Protein AF-A0A519ZNZ1-F1 (afdb_monomer_lite)

Structure (mmCIF, N/CA/C/O backbone):
data_AF-A0A519ZNZ1-F1
#
_entry.id   AF-A0A519ZNZ1-F1
#
loop_
_atom_site.group_PDB
_atom_site.id
_atom_site.type_symbol
_atom_site.label_atom_id
_atom_site.label_alt_id
_atom_site.label_comp_id
_atom_site.label_asym_id
_atom_site.label_entity_id
_atom_site.label_seq_id
_atom_site.pdbx_PDB_ins_code
_atom_site.Cartn_x
_atom_site.Cartn_y
_atom_site.Cartn_z
_atom_site.occupancy
_atom_site.B_iso_or_equiv
_atom_site.auth_seq_id
_atom_site.auth_comp_id
_atom_site.auth_asym_id
_atom_site.auth_atom_id
_atom_site.pdbx_PDB_model_num
ATOM 1 N N . MET A 1 1 ? 15.923 -1.201 62.159 1.00 29.70 1 MET A N 1
ATOM 2 C CA . MET A 1 1 ? 16.086 -2.664 61.992 1.00 29.70 1 MET A CA 1
ATOM 3 C C . MET A 1 1 ? 15.427 -3.070 60.673 1.00 29.70 1 MET A C 1
ATOM 5 O O . MET A 1 1 ? 14.532 -2.352 60.251 1.00 29.70 1 MET A O 1
ATOM 9 N N . PRO A 1 2 ? 15.992 -4.069 59.979 1.00 45.09 2 PRO A N 1
ATOM 10 C CA . PRO A 1 2 ? 16.463 -4.063 58.579 1.00 45.09 2 PRO A CA 1
ATOM 11 C C . PRO A 1 2 ? 15.330 -4.354 57.568 1.00 45.09 2 PRO A C 1
ATOM 13 O O . PRO A 1 2 ? 14.246 -4.727 57.983 1.00 45.09 2 PRO A O 1
ATOM 16 N N . GLY A 1 3 ? 15.458 -4.233 56.245 1.00 31.61 3 GLY A N 1
ATOM 17 C CA . GLY A 1 3 ? 16.601 -4.048 55.351 1.00 31.61 3 GLY A CA 1
ATOM 18 C C . GLY A 1 3 ? 16.365 -4.842 54.051 1.00 31.61 3 GLY A C 1
ATOM 19 O O . GLY A 1 3 ? 15.682 -5.856 54.091 1.00 31.61 3 GLY A O 1
ATOM 20 N N . PHE A 1 4 ? 16.993 -4.385 52.958 1.00 38.22 4 PHE A N 1
ATOM 21 C CA . PHE A 1 4 ? 17.236 -5.081 51.676 1.00 38.22 4 PHE A CA 1
ATOM 22 C C . PHE A 1 4 ? 16.007 -5.476 50.824 1.00 38.22 4 PHE A C 1
ATOM 24 O O . PHE A 1 4 ? 15.018 -5.973 51.322 1.00 38.22 4 PHE A O 1
ATOM 31 N N . ALA A 1 5 ? 15.996 -5.391 49.496 1.00 36.69 5 ALA A N 1
ATOM 32 C CA . ALA A 1 5 ? 16.861 -4.793 48.490 1.00 36.69 5 ALA A CA 1
ATOM 33 C C . ALA A 1 5 ? 16.166 -4.986 47.124 1.00 36.69 5 ALA A C 1
ATOM 35 O O . ALA A 1 5 ? 15.273 -5.813 46.982 1.00 36.69 5 ALA A O 1
ATOM 36 N N . LEU A 1 6 ? 16.744 -4.336 46.112 1.00 30.25 6 LEU A N 1
ATOM 37 C CA . LEU A 1 6 ? 16.930 -4.880 44.761 1.00 30.25 6 LEU A CA 1
ATOM 38 C C . LEU A 1 6 ? 15.989 -4.401 43.632 1.00 30.25 6 LEU A C 1
ATOM 40 O O . LEU A 1 6 ? 15.115 -5.105 43.157 1.00 30.25 6 LEU A O 1
ATOM 44 N N . LYS A 1 7 ? 16.356 -3.210 43.136 1.00 29.34 7 LYS A N 1
ATOM 45 C CA . LYS A 1 7 ? 16.901 -2.958 41.783 1.00 29.34 7 LYS A CA 1
ATOM 46 C C . LYS A 1 7 ? 15.973 -3.027 40.550 1.00 29.34 7 LYS A C 1
ATOM 48 O O . LYS A 1 7 ? 15.398 -4.046 40.206 1.00 29.34 7 LYS A O 1
ATOM 53 N N . THR A 1 8 ? 16.114 -1.932 39.787 1.00 32.59 8 THR A N 1
ATOM 54 C CA . THR A 1 8 ? 16.230 -1.834 38.315 1.00 32.59 8 THR A CA 1
ATOM 55 C C . THR A 1 8 ? 14.977 -2.068 37.472 1.00 32.59 8 THR A C 1
ATOM 57 O O . THR A 1 8 ? 14.626 -3.199 37.185 1.00 32.59 8 THR A O 1
ATOM 60 N N . PHE A 1 9 ? 14.373 -0.988 36.966 1.00 29.69 9 PHE A N 1
ATOM 61 C CA . PHE A 1 9 ? 14.614 -0.468 35.606 1.00 29.69 9 PHE A CA 1
ATOM 62 C C . PHE A 1 9 ? 13.705 0.751 35.385 1.00 29.69 9 PHE A C 1
ATOM 64 O O . PHE A 1 9 ? 12.545 0.638 35.003 1.00 29.69 9 PHE A O 1
ATOM 71 N N . LEU A 1 10 ? 14.239 1.937 35.666 1.00 30.88 10 LEU A N 1
ATOM 72 C CA . LEU A 1 10 ? 13.580 3.216 35.423 1.00 30.88 10 LEU A CA 1
ATOM 73 C C . LEU A 1 10 ? 14.574 4.086 34.651 1.00 30.88 10 LEU A C 1
ATOM 75 O O . LEU A 1 10 ? 15.289 4.888 35.237 1.00 30.88 10 LEU A O 1
ATOM 79 N N . ALA A 1 11 ? 14.714 3.821 33.352 1.00 27.27 11 ALA A N 1
ATOM 80 C CA . ALA A 1 11 ? 15.508 4.639 32.437 1.00 27.27 11 ALA A CA 1
ATOM 81 C C . ALA A 1 11 ? 15.199 4.258 30.982 1.00 27.27 11 ALA A C 1
ATOM 83 O O . ALA A 1 11 ? 15.675 3.230 30.514 1.00 27.27 11 ALA A O 1
ATOM 84 N N . ALA A 1 12 ? 14.389 5.075 30.300 1.00 30.69 12 ALA A N 1
ATOM 85 C CA . ALA A 1 12 ? 14.524 5.437 28.876 1.00 30.69 12 ALA A CA 1
ATOM 86 C C . ALA A 1 12 ? 13.296 6.250 28.411 1.00 30.69 12 ALA A C 1
ATOM 88 O O . ALA A 1 12 ? 12.587 5.884 27.478 1.00 30.69 12 ALA A O 1
ATOM 89 N N . LEU A 1 13 ? 13.033 7.367 29.086 1.00 32.66 13 LEU A N 1
ATOM 90 C CA . LEU A 1 13 ? 12.199 8.456 28.584 1.00 32.66 13 LEU A CA 1
ATOM 91 C C . LEU A 1 13 ? 13.004 9.740 28.819 1.00 32.66 13 LEU A C 1
ATOM 93 O O . LEU A 1 13 ? 13.416 9.970 29.952 1.00 32.66 13 LEU A O 1
ATOM 97 N N . LEU A 1 14 ? 13.180 10.541 27.759 1.00 31.27 14 LEU A N 1
ATOM 98 C CA . LEU A 1 14 ? 13.814 11.876 27.671 1.00 31.27 14 LEU A CA 1
ATOM 99 C C . LEU A 1 14 ? 15.241 11.945 27.088 1.00 31.27 14 LEU A C 1
ATOM 101 O O . LEU A 1 14 ? 16.075 11.065 27.261 1.00 31.27 14 LEU A O 1
ATOM 105 N N . GLY A 1 15 ? 15.470 13.050 26.373 1.00 26.33 15 GLY A N 1
ATOM 106 C CA . GLY A 1 15 ? 16.420 13.245 25.273 1.00 26.33 15 GLY A CA 1
ATOM 107 C C . GLY A 1 15 ? 15.590 13.199 23.988 1.00 26.33 15 GLY A C 1
ATOM 108 O O . GLY A 1 15 ? 14.882 12.226 23.775 1.00 26.33 15 GLY A O 1
ATOM 109 N N . TRP A 1 16 ? 15.530 14.186 23.104 1.00 31.73 16 TRP A N 1
ATOM 110 C CA . TRP A 1 16 ? 16.632 14.937 22.525 1.00 31.73 16 TRP A CA 1
ATOM 111 C C . TRP A 1 16 ? 16.173 16.369 22.213 1.00 31.73 16 TRP A C 1
ATOM 113 O O . TRP A 1 16 ? 15.101 16.580 21.644 1.00 31.73 16 TRP A O 1
ATOM 123 N N . SER A 1 17 ? 16.999 17.334 22.611 1.00 29.22 17 SER A N 1
ATOM 124 C CA . SER A 1 17 ? 16.833 18.768 22.371 1.00 29.22 17 SER A CA 1
ATOM 125 C C . SER A 1 17 ? 17.642 19.222 21.147 1.00 29.22 17 SER A C 1
ATOM 127 O O . SER A 1 17 ? 18.610 18.574 20.762 1.00 29.22 17 SER A O 1
ATOM 129 N N . LEU A 1 18 ? 17.207 20.354 20.587 1.00 35.09 18 LEU A N 1
ATOM 130 C CA . LEU A 1 18 ? 17.706 21.159 19.460 1.00 35.09 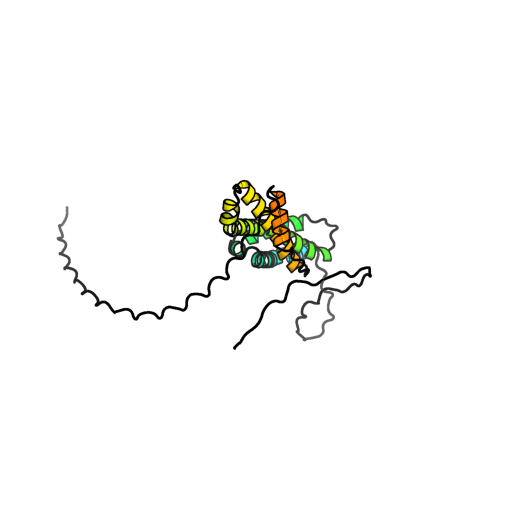18 LEU A CA 1
ATOM 131 C C . LEU A 1 18 ? 19.192 21.051 19.042 1.00 35.09 18 LEU A C 1
ATOM 133 O O . LEU A 1 18 ? 20.088 21.189 19.870 1.00 35.09 18 LEU A O 1
ATOM 137 N N . ALA A 1 19 ? 19.417 21.084 17.719 1.00 32.16 19 ALA A N 1
ATOM 138 C CA . ALA A 1 19 ? 20.533 21.799 17.085 1.00 32.16 19 ALA A CA 1
ATOM 139 C C . ALA A 1 19 ? 20.139 22.332 15.686 1.00 32.16 19 ALA A C 1
ATOM 141 O O . ALA A 1 19 ? 19.437 21.670 14.924 1.00 32.16 19 ALA A O 1
ATOM 142 N N . CYS A 1 20 ? 20.570 23.565 15.413 1.00 26.34 20 CYS A N 1
ATOM 143 C CA . CYS A 1 20 ? 20.289 24.413 14.253 1.00 26.34 20 CYS A CA 1
ATOM 144 C C . CYS A 1 20 ? 21.061 24.052 12.967 1.00 26.34 20 CYS A C 1
ATOM 146 O O . CYS A 1 20 ? 22.121 23.447 13.019 1.00 26.34 20 CYS A O 1
ATOM 148 N N . ALA A 1 21 ? 20.560 24.637 11.869 1.00 26.94 21 ALA A N 1
ATOM 149 C CA . ALA A 1 21 ? 21.281 25.236 10.736 1.00 26.94 21 ALA A CA 1
ATOM 150 C C . ALA A 1 21 ? 22.142 24.360 9.799 1.00 26.94 21 ALA A C 1
ATOM 152 O O . ALA A 1 21 ? 23.153 23.787 10.174 1.00 26.94 21 ALA A O 1
ATOM 153 N N . ALA A 1 22 ? 21.748 24.430 8.520 1.00 34.09 22 ALA A N 1
ATOM 154 C CA . ALA A 1 22 ? 22.574 24.563 7.319 1.00 34.09 22 ALA A CA 1
ATOM 155 C C . ALA A 1 22 ? 23.900 23.785 7.239 1.00 34.09 22 ALA A C 1
ATOM 157 O O . ALA A 1 22 ? 24.891 24.185 7.845 1.00 34.09 22 ALA A O 1
ATOM 158 N N . GLN A 1 23 ? 23.959 22.825 6.306 1.00 30.91 23 GLN A N 1
ATOM 159 C CA . GLN A 1 23 ? 25.021 22.781 5.292 1.00 30.91 23 GLN A CA 1
ATOM 160 C C . GLN A 1 23 ? 24.745 21.747 4.183 1.00 30.91 23 GLN A C 1
ATOM 162 O O . GLN A 1 23 ? 24.542 20.566 4.439 1.00 30.91 23 GLN A O 1
ATOM 167 N N . THR A 1 24 ? 24.695 22.275 2.955 1.00 30.67 24 THR A N 1
ATOM 168 C CA . THR A 1 24 ? 25.421 21.836 1.747 1.00 30.67 24 THR A CA 1
ATOM 169 C C . THR A 1 24 ? 25.483 20.347 1.385 1.00 30.67 24 THR A C 1
ATOM 171 O O . THR A 1 24 ? 26.130 19.546 2.047 1.00 30.67 24 THR A O 1
ATOM 174 N N . THR A 1 25 ? 24.895 20.051 0.220 1.00 42.19 25 THR A N 1
ATOM 175 C CA . THR A 1 25 ? 25.433 19.203 -0.863 1.00 42.19 25 THR A CA 1
ATOM 176 C C . THR A 1 25 ? 26.711 18.418 -0.563 1.00 42.19 25 THR A C 1
ATOM 178 O O . THR A 1 25 ? 27.791 19.002 -0.586 1.00 42.19 25 THR A O 1
ATOM 181 N N . THR A 1 26 ? 26.582 17.089 -0.509 1.00 31.67 26 THR A N 1
ATOM 182 C CA . THR A 1 26 ? 27.585 16.172 -1.068 1.00 31.67 26 THR A CA 1
ATOM 183 C C . THR A 1 26 ? 26.892 14.928 -1.620 1.00 31.67 26 THR A C 1
ATOM 185 O O . THR A 1 26 ? 26.211 14.197 -0.906 1.00 31.67 26 THR A O 1
ATOM 188 N N . THR A 1 27 ? 27.075 14.722 -2.918 1.00 43.09 27 THR A N 1
ATOM 189 C CA . THR A 1 27 ? 26.815 13.508 -3.691 1.00 43.09 27 THR A CA 1
ATOM 190 C C . THR A 1 27 ? 27.549 12.302 -3.098 1.00 43.09 27 THR A C 1
ATOM 192 O O . THR A 1 27 ? 28.756 12.380 -2.879 1.00 43.09 27 THR A O 1
ATOM 195 N N . SER A 1 28 ? 26.883 11.155 -2.943 1.00 33.44 28 SER A N 1
ATOM 196 C CA . SER A 1 28 ? 27.551 9.853 -3.073 1.00 33.44 28 SER A CA 1
ATOM 197 C C . SER A 1 28 ? 26.567 8.759 -3.503 1.00 33.44 28 SER A C 1
ATOM 199 O O . SER A 1 28 ? 25.417 8.706 -3.076 1.00 33.44 28 SER A O 1
ATOM 201 N N . MET A 1 29 ? 27.046 7.960 -4.455 1.00 36.62 29 MET A N 1
ATOM 202 C CA . MET A 1 29 ? 26.359 6.937 -5.245 1.00 36.62 29 MET A CA 1
ATOM 203 C C . MET A 1 29 ? 25.810 5.758 -4.417 1.00 36.62 29 MET A C 1
ATOM 205 O O . MET A 1 29 ? 26.356 5.450 -3.356 1.00 36.62 29 MET A O 1
ATOM 209 N N . PRO A 1 30 ? 24.804 5.023 -4.934 1.00 44.75 30 PRO A N 1
ATOM 210 C CA . PRO A 1 30 ? 24.442 3.697 -4.430 1.00 44.75 30 PRO A CA 1
ATOM 211 C C . PRO A 1 30 ? 25.524 2.631 -4.747 1.00 44.75 30 PRO A C 1
ATOM 213 O O . PRO A 1 30 ? 26.336 2.825 -5.654 1.00 44.75 30 PRO A O 1
ATOM 216 N N . PRO A 1 31 ? 25.565 1.510 -3.996 1.00 43.25 31 PRO A N 1
ATOM 217 C CA . PRO A 1 31 ? 26.659 0.531 -4.033 1.00 43.25 31 PRO A CA 1
ATOM 218 C C . PRO A 1 31 ? 26.707 -0.301 -5.332 1.00 43.25 31 PRO A C 1
ATOM 220 O O . PRO A 1 31 ? 25.664 -0.539 -5.944 1.00 43.25 31 PRO A O 1
ATOM 223 N N . PRO A 1 32 ? 27.896 -0.799 -5.737 1.00 43.00 32 PRO A N 1
ATOM 224 C CA . PRO A 1 32 ? 28.051 -1.603 -6.945 1.00 43.00 32 PRO A CA 1
ATOM 225 C C . PRO A 1 32 ? 27.489 -3.021 -6.758 1.00 43.00 32 PRO A C 1
ATOM 227 O O . PRO A 1 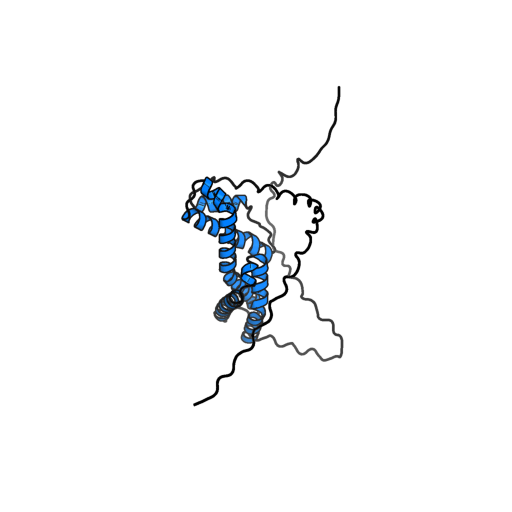32 ? 27.645 -3.644 -5.707 1.00 43.00 32 PRO A O 1
ATOM 230 N N . MET A 1 33 ? 26.850 -3.539 -7.810 1.00 42.84 33 MET A N 1
ATOM 231 C CA . MET A 1 33 ? 26.441 -4.942 -7.927 1.00 42.84 33 MET A CA 1
ATOM 232 C C . MET A 1 33 ? 27.663 -5.883 -7.952 1.00 42.84 33 MET A C 1
ATOM 234 O O . MET A 1 33 ? 28.735 -5.474 -8.404 1.00 42.84 33 MET A O 1
ATOM 238 N N . PRO A 1 34 ? 27.532 -7.147 -7.500 1.00 41.66 34 PRO A N 1
ATOM 239 C CA . PRO A 1 34 ? 28.652 -8.080 -7.468 1.00 41.66 34 PRO A CA 1
ATOM 240 C C . PRO A 1 34 ? 29.085 -8.491 -8.881 1.00 41.66 34 PRO A C 1
ATOM 242 O O . PRO A 1 34 ? 28.289 -8.983 -9.681 1.00 41.66 34 PRO A O 1
ATOM 245 N N . ALA A 1 35 ? 30.377 -8.314 -9.155 1.00 36.78 35 ALA A N 1
ATOM 246 C CA . ALA A 1 35 ? 31.051 -8.802 -10.346 1.00 36.78 35 ALA A CA 1
ATOM 247 C C . ALA A 1 35 ? 31.109 -10.339 -10.339 1.00 36.78 35 ALA A C 1
ATOM 249 O O . ALA A 1 35 ? 31.642 -10.955 -9.412 1.00 36.78 35 ALA A O 1
ATOM 250 N N . ALA A 1 36 ? 30.581 -10.959 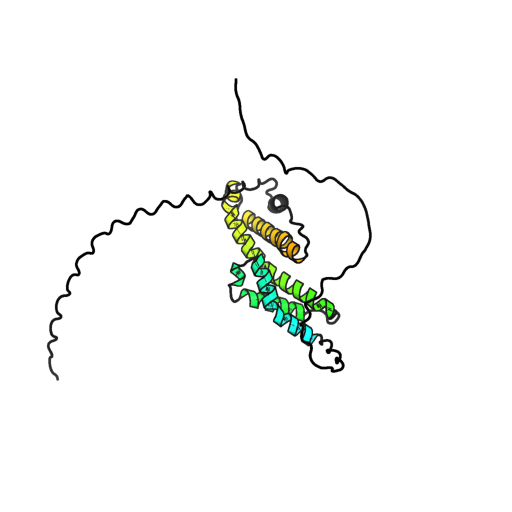-11.393 1.00 40.03 36 ALA A N 1
ATOM 251 C CA . ALA A 1 36 ? 30.796 -12.369 -11.675 1.00 40.03 36 ALA A CA 1
ATOM 252 C C . ALA A 1 36 ? 32.290 -12.599 -11.957 1.00 40.03 36 ALA A C 1
ATOM 254 O O . ALA A 1 36 ? 32.858 -12.026 -12.885 1.00 40.03 36 ALA A O 1
ATOM 255 N N . SER A 1 37 ? 32.933 -13.421 -11.130 1.00 43.44 37 SER A N 1
ATOM 256 C CA . SER A 1 37 ? 34.311 -13.860 -11.345 1.00 43.44 37 SER A CA 1
ATOM 257 C C . SER A 1 37 ? 34.330 -15.024 -12.330 1.00 43.44 37 SER A C 1
ATOM 259 O O . SER A 1 37 ? 33.801 -16.094 -12.042 1.00 43.44 37 SER A O 1
ATOM 261 N N . GLY A 1 38 ? 34.969 -14.811 -13.477 1.00 34.53 38 GLY A N 1
ATOM 262 C CA . GLY A 1 38 ? 35.270 -15.835 -14.470 1.00 34.53 38 GLY A CA 1
ATOM 263 C C . GLY A 1 38 ? 36.371 -15.329 -15.391 1.00 34.53 38 GLY A C 1
ATOM 264 O O . GLY A 1 38 ? 36.094 -14.678 -16.391 1.00 34.53 38 GLY A O 1
ATOM 265 N N . ALA A 1 39 ? 37.626 -15.574 -15.018 1.00 42.53 39 ALA A N 1
ATOM 266 C CA . ALA A 1 39 ? 38.779 -15.288 -15.858 1.00 42.53 39 ALA A CA 1
ATOM 267 C C . ALA A 1 39 ? 39.001 -16.451 -16.834 1.00 42.53 39 ALA A C 1
ATOM 269 O O . ALA A 1 39 ? 39.382 -17.541 -16.410 1.00 42.53 39 ALA A O 1
ATOM 270 N N . ALA A 1 40 ? 38.806 -16.206 -18.128 1.00 41.66 40 ALA A N 1
ATOM 271 C CA . ALA A 1 40 ? 39.440 -16.969 -19.198 1.00 41.66 40 ALA A CA 1
ATOM 272 C C . ALA A 1 40 ? 39.450 -16.146 -20.493 1.00 41.66 40 ALA A C 1
ATOM 274 O O . ALA A 1 40 ? 38.391 -15.790 -20.991 1.00 41.66 40 ALA A O 1
ATOM 275 N N . GLY A 1 41 ? 40.649 -15.920 -21.039 1.00 37.50 41 GLY A N 1
ATOM 276 C CA . GLY A 1 41 ? 40.873 -15.671 -22.467 1.00 37.50 41 GLY A CA 1
ATOM 277 C C . GLY A 1 41 ? 40.567 -14.257 -22.957 1.00 37.50 41 GLY A C 1
ATOM 278 O O . GLY A 1 41 ? 39.445 -13.784 -22.870 1.00 37.50 41 GLY A O 1
ATOM 279 N N . GLY A 1 42 ? 41.585 -13.582 -23.488 1.00 49.50 42 GLY A N 1
ATOM 280 C CA . GLY A 1 42 ? 41.442 -12.260 -24.080 1.00 49.50 42 GLY A CA 1
ATOM 281 C C . GLY A 1 42 ? 40.595 -12.276 -25.349 1.00 49.50 42 GLY A C 1
ATOM 282 O O . GLY A 1 42 ? 40.959 -12.927 -26.320 1.00 49.50 42 GLY A O 1
ATOM 283 N N . ASP A 1 43 ? 39.545 -11.467 -25.332 1.00 42.00 43 ASP A N 1
ATOM 284 C CA . ASP A 1 43 ? 38.979 -10.795 -26.495 1.00 42.00 43 ASP A CA 1
ATOM 285 C C . ASP A 1 43 ? 38.886 -9.302 -26.134 1.00 42.00 43 ASP A C 1
ATOM 287 O O . ASP A 1 43 ? 38.645 -8.976 -24.963 1.00 42.00 43 ASP A O 1
ATOM 291 N N . PRO A 1 44 ? 39.100 -8.360 -27.073 1.00 51.12 44 PRO A N 1
ATOM 292 C CA . PRO A 1 44 ? 38.760 -6.967 -26.820 1.00 51.12 44 PRO A CA 1
ATOM 293 C C . PRO A 1 44 ? 37.274 -6.932 -26.470 1.00 51.12 44 PRO A C 1
ATOM 295 O O . PRO A 1 44 ? 36.447 -7.329 -27.287 1.00 51.12 44 PRO A O 1
ATOM 298 N N . ALA A 1 45 ? 36.944 -6.521 -25.243 1.00 49.03 45 ALA A N 1
ATOM 299 C CA . ALA A 1 45 ? 35.567 -6.418 -24.787 1.00 49.03 45 ALA A CA 1
ATOM 300 C C . ALA A 1 45 ? 34.789 -5.565 -25.795 1.00 49.03 45 ALA A C 1
ATOM 302 O O . ALA A 1 45 ? 34.947 -4.343 -25.835 1.00 49.03 45 ALA A O 1
ATOM 303 N N . LEU A 1 46 ? 33.991 -6.219 -26.650 1.00 50.75 46 LEU A N 1
ATOM 304 C CA . LEU A 1 46 ? 33.012 -5.522 -27.465 1.00 50.75 46 LEU A CA 1
ATOM 305 C C . LEU A 1 46 ? 32.169 -4.690 -26.494 1.00 50.75 46 LEU A C 1
ATOM 307 O O . LEU A 1 46 ? 31.783 -5.219 -25.445 1.00 50.75 46 LEU A O 1
ATOM 311 N N . PRO A 1 47 ? 31.886 -3.411 -26.796 1.00 51.44 47 PRO A N 1
ATOM 312 C CA . PRO A 1 47 ? 30.961 -2.646 -25.984 1.00 51.44 47 PRO A CA 1
ATOM 313 C C . PRO A 1 47 ? 29.655 -3.435 -25.940 1.00 51.44 47 PRO A C 1
ATOM 315 O O . PRO A 1 47 ? 29.022 -3.657 -26.973 1.00 51.44 47 PRO A O 1
ATOM 318 N N . THR A 1 48 ? 29.285 -3.916 -24.754 1.00 56.38 48 THR A N 1
ATOM 319 C CA . THR A 1 48 ? 27.965 -4.503 -24.525 1.00 56.38 48 THR A CA 1
ATOM 320 C C . THR A 1 48 ? 26.938 -3.502 -25.048 1.00 56.38 48 THR A C 1
ATOM 322 O O . THR A 1 48 ? 26.989 -2.341 -24.622 1.00 56.38 48 THR A O 1
ATOM 325 N N . PRO A 1 49 ? 26.068 -3.887 -25.998 1.00 67.75 49 PRO A N 1
ATOM 326 C CA . PRO A 1 49 ? 25.133 -2.950 -26.594 1.00 67.75 49 PRO A CA 1
ATOM 327 C C . PRO A 1 49 ? 24.246 -2.368 -25.493 1.00 67.75 49 PRO A C 1
ATOM 329 O O . PRO A 1 49 ? 23.707 -3.102 -24.663 1.00 67.75 49 PRO A O 1
ATOM 332 N N . VAL A 1 50 ? 24.135 -1.039 -25.464 1.00 73.00 50 VAL A N 1
ATOM 333 C CA . VAL A 1 50 ? 23.172 -0.352 -24.600 1.00 73.00 50 VAL A CA 1
ATOM 334 C C . VAL A 1 50 ? 21.783 -0.833 -25.027 1.00 73.00 50 VAL A C 1
ATOM 336 O O . VAL A 1 50 ? 21.460 -0.694 -26.211 1.00 73.00 50 VAL A O 1
ATOM 339 N N . PRO A 1 51 ? 20.985 -1.425 -24.120 1.00 80.00 51 PRO A N 1
ATOM 340 C CA . PRO A 1 51 ? 19.685 -1.964 -24.481 1.00 80.00 51 PRO A CA 1
ATOM 341 C C . PRO A 1 51 ? 18.791 -0.851 -25.020 1.00 80.00 51 PRO A C 1
ATOM 343 O O . PRO A 1 51 ? 18.786 0.279 -24.519 1.00 80.00 51 PRO A O 1
ATOM 346 N N . THR A 1 52 ? 18.010 -1.176 -26.041 1.00 89.12 52 THR A N 1
ATOM 347 C CA . THR A 1 52 ? 16.948 -0.297 -26.524 1.00 89.12 52 THR A CA 1
ATOM 348 C C . THR A 1 52 ? 15.895 -0.092 -25.431 1.00 89.12 52 THR A C 1
ATOM 350 O O . THR A 1 52 ? 15.754 -0.893 -24.506 1.00 89.12 52 THR A O 1
ATOM 353 N N . ARG A 1 53 ? 15.088 0.969 -25.548 1.00 87.19 53 ARG A N 1
ATOM 354 C CA . ARG A 1 53 ? 13.977 1.221 -24.612 1.00 87.19 53 ARG A CA 1
ATOM 355 C C . ARG A 1 53 ? 13.016 0.038 -24.508 1.00 87.19 53 ARG A C 1
ATOM 357 O O . ARG A 1 53 ? 12.560 -0.269 -23.414 1.00 87.19 53 ARG A O 1
ATOM 364 N N . ALA A 1 54 ? 12.717 -0.613 -25.631 1.00 89.25 54 ALA A N 1
ATOM 365 C CA . ALA A 1 54 ? 11.838 -1.777 -25.657 1.00 89.25 54 ALA A CA 1
ATOM 366 C C . ALA A 1 54 ? 12.444 -2.948 -24.868 1.00 89.25 54 ALA A C 1
ATOM 368 O O . ALA A 1 54 ? 11.790 -3.484 -23.980 1.00 89.25 54 ALA A O 1
ATOM 369 N N . GLU A 1 55 ? 13.721 -3.260 -25.105 1.00 91.00 55 GLU A N 1
ATOM 370 C CA . GLU A 1 55 ? 14.438 -4.312 -24.370 1.00 91.00 55 GLU A CA 1
ATOM 371 C C . GLU A 1 55 ? 14.533 -3.999 -22.870 1.00 91.00 55 GLU A C 1
ATOM 373 O O . GLU A 1 55 ? 14.332 -4.882 -22.036 1.00 91.00 55 GLU A O 1
ATOM 378 N N . ALA A 1 56 ? 14.782 -2.737 -22.505 1.00 89.38 56 ALA A N 1
ATOM 379 C CA . ALA A 1 56 ? 14.806 -2.305 -21.111 1.00 89.38 56 ALA A CA 1
ATOM 380 C C . ALA A 1 56 ? 13.436 -2.482 -20.433 1.00 89.38 56 ALA A C 1
ATOM 382 O O . ALA A 1 56 ? 13.363 -3.000 -19.317 1.00 89.38 56 ALA A O 1
ATOM 383 N N . ILE A 1 57 ? 12.347 -2.101 -21.108 1.00 90.38 57 ILE A N 1
ATOM 384 C CA . ILE A 1 57 ? 10.981 -2.295 -20.606 1.00 90.38 57 ILE A CA 1
ATOM 385 C C . ILE A 1 57 ? 10.683 -3.786 -20.426 1.00 90.38 57 ILE A C 1
ATOM 387 O O . ILE A 1 57 ? 10.194 -4.176 -19.367 1.00 90.38 57 ILE A O 1
ATOM 391 N N . ASP A 1 58 ? 11.017 -4.632 -21.399 1.00 92.44 58 ASP A N 1
ATOM 392 C CA . ASP A 1 58 ? 10.750 -6.070 -21.311 1.00 92.44 58 ASP A CA 1
ATOM 393 C C . ASP A 1 58 ? 11.515 -6.736 -20.157 1.00 92.44 58 ASP A C 1
ATOM 395 O O . ASP A 1 58 ? 10.940 -7.534 -19.409 1.00 92.44 58 ASP A O 1
ATOM 399 N N . LEU A 1 59 ? 12.776 -6.351 -19.931 1.00 90.94 59 LEU A N 1
ATOM 400 C CA . LEU A 1 59 ? 13.546 -6.795 -18.763 1.00 90.94 59 LEU A CA 1
ATOM 401 C C . LEU A 1 59 ? 12.892 -6.353 -17.446 1.00 90.94 59 LEU A C 1
ATOM 403 O O . LEU A 1 59 ? 12.823 -7.123 -16.480 1.00 90.94 59 LEU A O 1
ATOM 407 N N . LEU A 1 60 ? 12.377 -5.122 -17.394 1.00 91.19 60 LEU A N 1
ATOM 408 C CA . LEU A 1 60 ? 11.698 -4.607 -16.209 1.00 91.19 60 LEU A CA 1
ATOM 409 C C . LEU A 1 60 ? 10.390 -5.352 -15.937 1.00 91.19 60 LEU A C 1
ATOM 411 O O . LEU A 1 60 ? 10.153 -5.685 -14.772 1.00 91.19 60 LEU A O 1
ATOM 415 N N . LYS A 1 61 ? 9.594 -5.673 -16.961 1.00 91.75 61 LYS A N 1
ATOM 416 C CA . LYS A 1 61 ? 8.370 -6.486 -16.835 1.00 91.75 61 LYS A CA 1
ATOM 417 C C . LYS A 1 61 ? 8.671 -7.876 -16.275 1.00 91.75 61 LYS A C 1
ATOM 419 O O . LYS A 1 61 ? 8.068 -8.295 -15.289 1.00 91.75 61 LYS A O 1
ATOM 424 N N . GLN A 1 62 ? 9.683 -8.559 -16.815 1.00 94.19 62 GLN A N 1
ATOM 425 C CA . GLN A 1 62 ? 10.107 -9.884 -16.333 1.00 94.19 62 GLN A CA 1
ATOM 426 C C . GLN A 1 62 ? 10.561 -9.871 -14.867 1.00 94.19 62 GLN A C 1
ATOM 428 O O . GLN A 1 62 ? 10.384 -10.851 -14.143 1.00 94.19 62 GLN A O 1
ATOM 433 N N . ALA A 1 63 ? 11.127 -8.756 -14.406 1.00 91.38 63 ALA A N 1
ATOM 434 C CA . ALA A 1 63 ? 11.528 -8.579 -13.016 1.00 91.38 63 ALA A CA 1
ATOM 435 C C . ALA A 1 63 ? 10.368 -8.180 -12.078 1.00 91.38 63 ALA A C 1
ATOM 437 O O . ALA A 1 63 ? 10.560 -8.174 -10.857 1.00 91.38 63 ALA A O 1
ATOM 438 N N . CYS A 1 64 ? 9.174 -7.868 -12.600 1.00 93.31 64 CYS A N 1
ATOM 439 C CA . CYS A 1 64 ? 8.035 -7.441 -11.787 1.00 93.31 64 CYS A CA 1
ATOM 440 C C . CYS A 1 64 ? 7.607 -8.461 -10.717 1.00 93.31 64 CYS A C 1
ATOM 442 O O . CYS A 1 64 ? 7.489 -8.041 -9.563 1.00 93.31 64 CYS A O 1
ATOM 444 N N . PRO A 1 65 ? 7.441 -9.770 -11.008 1.00 94.88 65 PRO A N 1
ATOM 445 C CA . PRO A 1 65 ? 6.962 -10.730 -10.012 1.00 94.88 65 PRO A CA 1
ATOM 446 C C . PRO A 1 65 ? 7.807 -10.728 -8.736 1.00 94.88 65 PRO A C 1
ATOM 448 O O . PRO A 1 65 ? 7.280 -10.576 -7.639 1.00 94.88 65 PRO A O 1
ATOM 451 N N . ARG A 1 66 ? 9.140 -10.736 -8.880 1.00 91.88 66 ARG A N 1
ATOM 452 C CA . ARG A 1 66 ? 10.070 -10.671 -7.740 1.00 91.88 66 ARG A CA 1
ATOM 453 C C . ARG A 1 66 ? 9.936 -9.370 -6.944 1.00 91.88 66 ARG A C 1
ATOM 455 O O . ARG A 1 66 ? 10.060 -9.385 -5.719 1.00 91.88 66 ARG A O 1
ATOM 462 N N . ARG A 1 67 ? 9.703 -8.234 -7.616 1.00 89.94 67 ARG A N 1
ATOM 463 C CA . ARG A 1 67 ? 9.469 -6.943 -6.943 1.00 89.94 67 ARG A CA 1
ATOM 464 C C . ARG A 1 67 ? 8.151 -6.964 -6.167 1.00 89.94 67 ARG A C 1
ATOM 466 O O . ARG A 1 67 ? 8.150 -6.600 -4.994 1.00 89.94 67 ARG A O 1
ATOM 473 N N . ALA A 1 68 ? 7.069 -7.425 -6.791 1.00 90.56 68 ALA A N 1
ATOM 474 C CA . ALA A 1 68 ? 5.747 -7.521 -6.178 1.00 90.56 68 ALA A CA 1
ATOM 475 C C . ALA A 1 68 ? 5.750 -8.469 -4.967 1.00 90.56 68 ALA A C 1
ATOM 477 O O . ALA A 1 68 ? 5.322 -8.082 -3.883 1.00 90.56 68 ALA A O 1
ATOM 478 N N . GLU A 1 69 ? 6.327 -9.665 -5.098 1.00 90.75 69 GLU A N 1
ATOM 479 C CA . GLU A 1 69 ? 6.462 -10.629 -3.998 1.00 90.75 69 GLU A CA 1
ATOM 480 C C . GLU A 1 69 ? 7.238 -10.050 -2.813 1.00 90.75 69 GLU A C 1
ATOM 482 O O . GLU A 1 69 ? 6.828 -10.210 -1.663 1.00 90.75 69 GLU A O 1
ATOM 487 N N . ARG A 1 70 ? 8.346 -9.339 -3.065 1.00 87.56 70 ARG A N 1
ATOM 488 C CA . ARG A 1 70 ? 9.122 -8.686 -2.000 1.00 87.56 70 ARG A CA 1
ATOM 489 C C . ARG A 1 70 ? 8.291 -7.645 -1.250 1.00 87.56 70 ARG A C 1
ATOM 491 O O . ARG A 1 70 ? 8.409 -7.555 -0.030 1.00 87.56 70 ARG A O 1
ATOM 498 N N . LEU A 1 71 ? 7.470 -6.871 -1.955 1.00 86.12 71 LEU A N 1
ATOM 499 C CA . LEU A 1 71 ? 6.585 -5.878 -1.344 1.00 86.12 71 LEU A CA 1
ATOM 500 C C . LEU A 1 71 ? 5.465 -6.542 -0.534 1.00 86.12 71 LEU A C 1
ATOM 502 O O . LEU A 1 71 ? 5.230 -6.158 0.614 1.00 86.12 71 LEU A O 1
ATOM 506 N N . LEU A 1 72 ? 4.830 -7.577 -1.087 1.00 86.69 72 LEU A N 1
ATOM 507 C CA . LEU A 1 72 ? 3.782 -8.336 -0.402 1.00 86.69 72 LEU A CA 1
ATOM 508 C C . LEU A 1 72 ? 4.316 -9.057 0.840 1.00 86.69 72 LEU A C 1
ATOM 510 O O . LEU A 1 72 ? 3.676 -9.006 1.884 1.00 86.69 72 LEU A O 1
ATOM 514 N N . ASN A 1 73 ? 5.528 -9.615 0.790 1.00 85.31 73 ASN A N 1
ATOM 515 C CA . ASN A 1 73 ? 6.190 -10.230 1.948 1.00 85.31 73 ASN A CA 1
ATOM 516 C C . ASN A 1 73 ? 6.294 -9.300 3.160 1.00 85.31 73 ASN A C 1
ATOM 518 O O . ASN A 1 73 ? 6.273 -9.765 4.297 1.00 85.31 73 ASN A O 1
ATOM 522 N N . MET A 1 74 ? 6.441 -7.995 2.930 1.00 76.12 74 MET A N 1
ATOM 523 C CA . MET A 1 74 ? 6.558 -7.018 4.011 1.00 76.12 74 MET A CA 1
ATOM 524 C C . MET A 1 74 ? 5.199 -6.523 4.508 1.00 76.12 74 MET A C 1
ATOM 526 O O . MET A 1 74 ? 5.090 -6.120 5.663 1.00 76.12 74 MET A O 1
ATOM 530 N N . ALA A 1 75 ? 4.183 -6.506 3.644 1.00 74.38 75 ALA A N 1
ATOM 531 C CA . ALA A 1 75 ? 2.965 -5.736 3.886 1.00 74.38 75 ALA A CA 1
ATOM 532 C C . ALA A 1 75 ? 1.679 -6.570 3.960 1.00 74.38 75 ALA A C 1
ATOM 534 O O . ALA A 1 75 ? 0.759 -6.208 4.693 1.00 74.38 75 ALA A O 1
ATOM 535 N N . ALA A 1 76 ? 1.602 -7.660 3.200 1.00 80.81 76 ALA A N 1
ATOM 536 C CA . ALA A 1 76 ? 0.467 -8.574 3.154 1.00 80.81 76 ALA A CA 1
ATOM 537 C C . ALA A 1 76 ? 0.931 -9.978 2.709 1.00 80.81 76 ALA A C 1
ATOM 539 O O . ALA A 1 76 ? 0.695 -10.358 1.561 1.00 80.81 76 ALA A O 1
ATOM 540 N N . PRO A 1 77 ? 1.595 -10.753 3.593 1.00 80.50 77 PRO A N 1
ATOM 541 C CA . PRO A 1 77 ? 2.105 -12.084 3.251 1.00 80.50 77 PRO A CA 1
ATOM 542 C C . PRO A 1 77 ? 1.014 -13.027 2.735 1.00 80.50 77 PRO A C 1
ATOM 544 O O . PRO A 1 77 ? 1.234 -13.729 1.761 1.00 80.50 77 PRO A O 1
ATOM 547 N N . GLU A 1 78 ? -0.182 -12.967 3.323 1.00 81.25 78 GLU A N 1
ATOM 548 C CA . GLU A 1 78 ? -1.361 -13.745 2.910 1.00 81.25 78 GLU A CA 1
ATOM 549 C C . GLU A 1 78 ? -1.744 -13.469 1.441 1.00 81.25 78 GLU A C 1
ATOM 551 O O . GLU A 1 78 ? -2.061 -14.379 0.684 1.00 81.25 78 GLU A O 1
ATOM 556 N N . ALA A 1 79 ? -1.659 -12.206 1.003 1.00 83.31 79 ALA A N 1
ATOM 557 C CA . ALA A 1 79 ? -2.001 -11.807 -0.363 1.00 83.31 79 ALA A CA 1
ATOM 558 C C . ALA A 1 79 ? -0.954 -12.257 -1.393 1.00 83.31 79 ALA A C 1
ATOM 560 O O . ALA A 1 79 ? -1.241 -12.281 -2.585 1.00 83.31 79 ALA A O 1
ATOM 561 N N . ARG A 1 80 ? 0.261 -12.612 -0.958 1.00 84.38 80 ARG A N 1
ATOM 562 C CA . ARG A 1 80 ? 1.289 -13.188 -1.836 1.00 84.38 80 ARG A CA 1
ATOM 563 C C . ARG A 1 80 ? 0.920 -14.599 -2.284 1.00 84.38 80 ARG A C 1
ATOM 565 O O . ARG A 1 80 ? 1.260 -14.979 -3.398 1.00 84.38 80 ARG A O 1
ATOM 572 N N . ASP A 1 81 ? 0.269 -15.362 -1.410 1.00 85.62 81 ASP A N 1
ATOM 573 C CA . ASP A 1 81 ? -0.050 -16.766 -1.666 1.00 85.62 81 ASP A CA 1
ATOM 574 C C . ASP A 1 81 ? -1.291 -16.918 -2.574 1.00 85.62 81 ASP A C 1
ATOM 576 O O . ASP A 1 81 ? -1.551 -18.001 -3.099 1.00 85.62 81 ASP A O 1
ATOM 580 N N . ASP A 1 82 ? -2.022 -15.824 -2.824 1.00 87.50 82 ASP A N 1
ATOM 581 C CA . ASP A 1 82 ? -3.076 -15.758 -3.835 1.00 87.50 82 ASP A CA 1
ATOM 582 C C . ASP A 1 82 ? -2.463 -15.696 -5.254 1.00 87.50 82 ASP A C 1
ATOM 584 O O . ASP A 1 82 ? -1.775 -14.725 -5.600 1.00 87.50 82 ASP A O 1
ATOM 588 N N . PRO A 1 83 ? -2.745 -16.686 -6.126 1.00 87.94 83 PRO A N 1
ATOM 589 C CA . PRO A 1 83 ? -2.154 -16.765 -7.461 1.00 87.94 83 PRO A CA 1
ATOM 590 C C . PRO A 1 83 ? -2.591 -15.632 -8.403 1.00 87.94 83 PRO A C 1
ATOM 592 O O . PRO A 1 83 ? -2.038 -15.503 -9.495 1.00 87.94 83 PRO A O 1
ATOM 595 N N . THR A 1 84 ? -3.582 -14.821 -8.029 1.00 92.50 84 THR A N 1
ATOM 596 C CA . THR A 1 84 ? -4.121 -13.730 -8.854 1.00 92.50 84 THR A CA 1
ATOM 597 C C . THR A 1 84 ? -3.516 -12.365 -8.526 1.00 92.50 84 THR A C 1
ATOM 599 O O . THR A 1 84 ? -3.469 -11.491 -9.398 1.00 92.50 84 THR A O 1
ATOM 602 N N . VAL A 1 85 ? -2.991 -12.184 -7.310 1.00 92.69 85 VAL A N 1
ATOM 603 C CA . VAL A 1 85 ? -2.541 -10.877 -6.808 1.00 92.69 85 VAL A CA 1
ATOM 604 C C . VAL A 1 85 ? -1.256 -10.422 -7.493 1.00 92.69 85 VAL A C 1
ATOM 606 O O . VAL A 1 85 ? -1.225 -9.330 -8.060 1.00 92.69 85 VAL A O 1
ATOM 609 N N . VAL A 1 86 ? -0.204 -11.248 -7.502 1.00 94.38 86 VAL A N 1
ATOM 610 C CA . VAL A 1 86 ? 1.079 -10.890 -8.143 1.00 94.38 86 VAL A CA 1
ATOM 611 C C . VAL A 1 86 ? 0.906 -10.611 -9.646 1.00 94.38 86 VAL A C 1
ATOM 613 O O . VAL A 1 86 ? 1.351 -9.552 -10.099 1.00 94.38 86 VAL A O 1
ATOM 616 N N . PRO A 1 87 ? 0.204 -11.456 -10.431 1.00 95.31 87 PRO A N 1
ATOM 617 C CA . PRO A 1 87 ? -0.105 -11.132 -11.824 1.00 95.31 87 PRO A CA 1
ATOM 618 C C . PRO A 1 87 ? -0.935 -9.854 -11.986 1.00 95.31 87 PRO A C 1
ATOM 620 O O . PRO A 1 87 ? -0.713 -9.101 -12.934 1.00 95.31 87 PRO A O 1
ATOM 623 N N . GLY A 1 88 ? -1.877 -9.588 -11.075 1.00 95.44 88 GLY A N 1
ATOM 624 C CA . GLY A 1 88 ? -2.677 -8.362 -11.075 1.00 95.44 88 GLY A CA 1
ATOM 625 C C . GLY A 1 88 ? -1.830 -7.106 -10.856 1.00 95.44 88 GLY A C 1
ATOM 626 O O . GLY A 1 88 ? -1.970 -6.130 -11.598 1.00 95.44 88 GLY A O 1
ATOM 627 N N . ILE A 1 89 ? -0.907 -7.150 -9.892 1.00 95.50 89 ILE A N 1
ATOM 628 C CA . ILE A 1 89 ? 0.058 -6.073 -9.628 1.00 95.50 89 ILE A CA 1
ATOM 629 C C . ILE A 1 89 ? 0.925 -5.831 -10.861 1.00 95.50 89 ILE A C 1
ATOM 631 O O . ILE A 1 89 ? 1.063 -4.684 -11.283 1.00 95.50 89 ILE A O 1
ATOM 635 N N . CYS A 1 90 ? 1.472 -6.890 -11.463 1.00 96.31 90 CYS A N 1
ATOM 636 C CA . CYS A 1 90 ? 2.343 -6.736 -12.623 1.00 96.31 90 CYS A CA 1
ATOM 637 C C . CYS A 1 90 ? 1.604 -6.230 -13.853 1.00 96.31 90 CYS A C 1
ATOM 639 O O . CYS A 1 90 ? 2.093 -5.317 -14.499 1.00 96.31 90 CYS A O 1
ATOM 641 N N . ARG A 1 91 ? 0.373 -6.682 -14.108 1.00 97.12 91 ARG A N 1
ATOM 642 C CA . ARG A 1 91 ? -0.445 -6.112 -15.188 1.00 97.12 91 ARG A CA 1
ATOM 643 C C . ARG A 1 91 ? -0.685 -4.610 -15.002 1.00 97.12 91 ARG A C 1
ATOM 645 O O . ARG A 1 91 ? -0.632 -3.857 -15.969 1.00 97.12 91 ARG A O 1
ATOM 652 N N . CYS A 1 92 ? -0.948 -4.176 -13.769 1.00 96.56 92 CYS A N 1
ATOM 653 C CA . CYS A 1 92 ? -1.094 -2.759 -13.436 1.00 96.56 92 CYS A CA 1
ATOM 654 C C . CYS A 1 92 ? 0.218 -1.985 -13.646 1.00 96.56 92 CYS A C 1
ATOM 656 O O . CYS A 1 92 ? 0.204 -0.910 -14.245 1.00 96.56 92 CYS A O 1
ATOM 658 N N . ALA A 1 93 ? 1.344 -2.529 -13.181 1.00 94.81 93 ALA A N 1
ATOM 659 C CA . ALA A 1 93 ? 2.648 -1.881 -13.285 1.00 94.81 93 ALA A CA 1
ATOM 660 C C . ALA A 1 93 ? 3.123 -1.793 -14.741 1.00 94.81 93 ALA A C 1
ATOM 662 O O . ALA A 1 93 ? 3.602 -0.747 -15.166 1.00 94.81 93 ALA A O 1
ATOM 663 N N . ASP A 1 94 ? 2.923 -2.855 -15.517 1.00 94.81 94 ASP A N 1
ATOM 664 C CA . ASP A 1 94 ? 3.304 -2.933 -16.923 1.00 94.81 94 ASP A CA 1
ATOM 665 C C . ASP A 1 94 ? 2.520 -1.916 -17.758 1.00 94.81 94 ASP A C 1
ATOM 667 O O . ASP A 1 94 ? 3.124 -1.175 -18.527 1.00 94.81 94 ASP A O 1
ATOM 671 N N . ALA A 1 95 ? 1.203 -1.798 -17.549 1.00 94.56 95 ALA A N 1
ATOM 672 C CA . ALA A 1 95 ? 0.381 -0.806 -18.246 1.00 94.56 95 ALA A CA 1
ATOM 673 C C . ALA A 1 95 ? 0.834 0.640 -17.960 1.00 94.56 95 ALA A C 1
ATOM 675 O O . ALA A 1 95 ? 0.800 1.499 -18.842 1.00 94.56 95 ALA A O 1
ATOM 676 N N . ARG A 1 96 ? 1.282 0.916 -16.729 1.00 94.00 96 ARG A N 1
ATOM 677 C CA . ARG A 1 96 ? 1.814 2.232 -16.338 1.00 94.00 96 ARG A CA 1
ATOM 678 C C . ARG A 1 96 ? 3.192 2.491 -16.942 1.00 94.00 96 ARG A C 1
ATOM 680 O O . ARG A 1 96 ? 3.424 3.573 -17.479 1.00 94.00 96 ARG A O 1
ATOM 687 N N . LEU A 1 97 ? 4.057 1.480 -16.935 1.00 91.50 97 LEU A N 1
ATOM 688 C CA . LEU A 1 97 ? 5.390 1.552 -17.522 1.00 91.50 97 LEU A CA 1
ATOM 689 C C . LEU A 1 97 ? 5.330 1.728 -19.048 1.00 91.50 97 LEU A C 1
ATOM 691 O O . LEU A 1 97 ? 6.085 2.521 -19.607 1.00 91.50 97 LEU A O 1
ATOM 695 N N . GLU A 1 98 ? 4.410 1.045 -19.728 1.00 89.25 98 GLU A N 1
ATOM 696 C CA . GLU A 1 98 ? 4.158 1.203 -21.168 1.00 89.25 98 GLU A CA 1
ATOM 697 C C . GLU A 1 98 ? 3.606 2.588 -21.515 1.00 89.25 98 GLU A C 1
ATOM 699 O O . GLU A 1 98 ? 3.989 3.167 -22.533 1.00 89.25 98 GLU A O 1
ATOM 704 N N . GLY A 1 99 ? 2.751 3.140 -20.650 1.00 87.00 99 GLY A N 1
ATOM 705 C CA . GLY A 1 99 ? 2.213 4.495 -20.772 1.00 87.00 99 GLY A CA 1
ATOM 706 C C . GLY A 1 99 ? 3.217 5.610 -20.458 1.00 87.00 99 GLY A C 1
ATOM 707 O O . GLY A 1 99 ? 2.864 6.786 -20.561 1.00 87.00 99 GLY A O 1
ATOM 708 N N . SER A 1 100 ? 4.453 5.276 -20.070 1.00 85.94 100 SER A N 1
ATOM 709 C CA . SER A 1 100 ? 5.470 6.274 -19.743 1.00 85.94 100 SER A CA 1
ATOM 710 C C . SER A 1 100 ? 5.891 7.094 -20.974 1.00 85.94 100 SER A C 1
ATOM 712 O O . SER A 1 100 ? 6.022 6.534 -22.073 1.00 85.94 100 SER A O 1
ATOM 714 N N . PRO A 1 101 ? 6.136 8.413 -20.825 1.00 86.69 101 PRO A N 1
ATOM 715 C CA . PRO A 1 101 ? 6.584 9.260 -21.924 1.00 86.69 101 PRO A CA 1
ATOM 716 C C . PRO A 1 101 ? 7.843 8.714 -22.602 1.00 86.69 101 PRO A C 1
ATOM 718 O O . PRO A 1 101 ? 8.769 8.227 -21.954 1.00 86.69 101 PRO A O 1
ATOM 721 N N . THR A 1 102 ? 7.933 8.859 -23.924 1.00 81.38 102 THR A N 1
ATOM 722 C CA . THR A 1 102 ? 9.155 8.513 -24.669 1.00 81.38 102 THR A CA 1
ATOM 723 C C . THR A 1 102 ? 10.348 9.393 -24.296 1.00 81.38 102 THR A C 1
ATOM 725 O O . THR A 1 102 ? 11.477 9.029 -24.603 1.00 81.38 102 THR A O 1
ATOM 728 N N . SER A 1 103 ? 10.108 10.537 -23.643 1.00 83.88 103 SER A N 1
ATOM 729 C CA . SER A 1 103 ? 11.138 11.431 -23.109 1.00 83.88 103 SER A CA 1
ATOM 730 C C . SER A 1 103 ? 11.771 10.945 -21.802 1.00 83.88 103 SER A C 1
ATOM 732 O O . SER A 1 103 ? 12.752 11.545 -21.378 1.00 83.88 103 SER A O 1
ATOM 734 N N . THR A 1 104 ? 11.222 9.915 -21.148 1.00 85.31 104 THR A N 1
ATOM 735 C CA . THR A 1 104 ? 11.820 9.323 -19.942 1.00 85.31 104 THR A CA 1
ATOM 736 C C . THR A 1 104 ? 13.155 8.682 -20.295 1.00 85.31 104 THR A C 1
ATOM 738 O O . THR A 1 104 ? 13.229 7.873 -21.229 1.00 85.31 104 THR A O 1
ATOM 741 N N . ALA A 1 105 ? 14.205 9.047 -19.562 1.00 87.00 105 ALA A N 1
ATOM 742 C CA . ALA A 1 105 ? 15.542 8.545 -19.834 1.00 87.00 105 ALA A CA 1
ATOM 743 C C . ALA A 1 105 ? 15.646 7.046 -19.487 1.00 87.00 105 ALA A C 1
ATOM 745 O O . ALA A 1 105 ? 14.927 6.533 -18.628 1.00 87.00 105 ALA A O 1
ATOM 746 N N . LEU A 1 106 ? 16.517 6.306 -20.184 1.00 86.50 106 LEU A N 1
ATOM 747 C CA . LEU A 1 106 ? 16.635 4.849 -20.003 1.00 86.50 106 LEU A CA 1
ATOM 748 C C . LEU A 1 106 ? 17.058 4.464 -18.580 1.00 86.50 106 LEU A C 1
ATOM 750 O O . LEU A 1 106 ? 16.627 3.432 -18.068 1.00 86.50 106 LEU A O 1
ATOM 754 N N . ASP A 1 107 ? 17.884 5.291 -17.950 1.00 86.12 107 ASP A N 1
ATOM 755 C CA . ASP A 1 107 ? 18.352 5.145 -16.574 1.00 86.12 107 ASP A CA 1
ATOM 756 C C . ASP A 1 107 ? 17.273 5.459 -15.525 1.00 86.12 107 ASP A C 1
ATOM 758 O O . ASP A 1 107 ? 17.371 4.975 -14.400 1.00 86.12 107 ASP A O 1
ATOM 762 N N . GLU A 1 108 ? 16.205 6.173 -15.897 1.00 87.06 108 GLU A N 1
ATOM 763 C CA . GLU A 1 108 ? 15.053 6.465 -15.028 1.00 87.06 108 GLU A CA 1
ATOM 764 C C . GLU A 1 108 ? 14.006 5.334 -15.032 1.00 87.06 108 GLU A C 1
ATOM 766 O O . GLU A 1 108 ? 13.239 5.180 -14.077 1.00 87.06 108 GLU A O 1
ATOM 771 N N . LEU A 1 109 ? 13.968 4.504 -16.084 1.00 88.25 109 LEU A N 1
ATOM 772 C CA . LEU A 1 109 ? 12.984 3.421 -16.224 1.00 88.25 109 LEU A CA 1
ATOM 773 C C . LEU A 1 109 ? 12.974 2.419 -15.052 1.00 88.25 109 LEU A C 1
ATOM 775 O O . LEU A 1 109 ? 11.881 2.008 -14.655 1.00 88.25 109 LEU A O 1
ATOM 779 N N . PRO A 1 110 ? 14.116 2.006 -14.460 1.00 88.56 110 PRO A N 1
ATOM 780 C CA . PRO A 1 110 ? 14.110 1.112 -13.305 1.00 88.56 110 PRO A CA 1
ATOM 781 C C . PRO A 1 110 ? 13.438 1.719 -12.073 1.00 88.56 110 PRO A C 1
ATOM 783 O O . PRO A 1 110 ? 12.698 1.021 -11.375 1.00 88.56 110 PRO A O 1
ATOM 786 N N . GLU A 1 111 ? 13.673 3.007 -11.812 1.00 87.00 111 GLU A N 1
ATOM 787 C CA . GLU A 1 111 ? 13.032 3.722 -10.707 1.00 87.00 111 GLU A CA 1
ATOM 788 C C . GLU A 1 111 ? 11.528 3.860 -10.962 1.00 87.00 111 GLU A C 1
ATOM 790 O O . GLU A 1 111 ? 10.719 3.567 -10.078 1.00 87.00 111 GLU A O 1
ATOM 795 N N . LEU A 1 112 ? 11.143 4.201 -12.195 1.00 87.94 112 LEU A N 1
ATOM 796 C CA . LEU A 1 112 ? 9.743 4.268 -12.598 1.00 87.94 112 LEU A CA 1
ATOM 797 C C . LEU A 1 112 ? 9.031 2.919 -12.415 1.00 87.94 112 LEU A C 1
ATOM 799 O O . LEU A 1 112 ? 7.995 2.854 -11.758 1.00 87.94 112 LEU A O 1
ATOM 803 N N . ALA A 1 113 ? 9.622 1.825 -12.900 1.00 88.38 113 ALA A N 1
ATOM 804 C CA . ALA A 1 113 ? 9.058 0.484 -12.763 1.00 88.38 113 ALA A CA 1
ATOM 805 C C . ALA A 1 113 ? 8.932 0.044 -11.294 1.00 88.38 113 ALA A C 1
ATOM 807 O O . ALA A 1 113 ? 7.964 -0.630 -10.923 1.00 88.38 113 ALA A O 1
ATOM 808 N N . ALA A 1 114 ? 9.896 0.413 -10.445 1.00 87.12 114 ALA A N 1
ATOM 809 C CA . ALA A 1 114 ? 9.819 0.162 -9.009 1.00 87.12 114 ALA A CA 1
ATOM 810 C C . ALA A 1 114 ? 8.659 0.943 -8.369 1.00 87.12 114 ALA A C 1
ATOM 812 O O . ALA A 1 114 ? 7.867 0.350 -7.631 1.00 87.12 114 ALA A O 1
ATOM 813 N N . ASN A 1 115 ? 8.518 2.229 -8.700 1.00 88.00 115 ASN A N 1
ATOM 814 C CA . ASN A 1 115 ? 7.442 3.092 -8.208 1.00 88.00 115 ASN A CA 1
ATOM 815 C C . ASN A 1 115 ? 6.056 2.631 -8.685 1.00 88.00 115 ASN A C 1
ATOM 817 O O . ASN A 1 115 ? 5.109 2.618 -7.898 1.00 88.00 115 ASN A O 1
ATOM 821 N N . ASP A 1 116 ? 5.934 2.184 -9.932 1.00 92.00 116 ASP A N 1
ATOM 822 C CA . ASP A 1 116 ? 4.679 1.655 -10.466 1.00 92.00 116 ASP A CA 1
ATOM 823 C C . ASP A 1 116 ? 4.296 0.326 -9.808 1.00 92.00 116 ASP A C 1
ATOM 825 O O . ASP A 1 116 ? 3.154 0.163 -9.376 1.00 92.00 116 ASP A O 1
ATOM 829 N N . THR A 1 117 ? 5.254 -0.594 -9.632 1.00 90.62 117 THR A N 1
ATOM 830 C CA . THR A 1 117 ? 5.009 -1.858 -8.907 1.00 90.62 117 THR A CA 1
ATOM 831 C C . THR A 1 117 ? 4.520 -1.578 -7.481 1.00 90.62 117 THR A C 1
ATOM 833 O O . THR A 1 117 ? 3.578 -2.203 -6.989 1.00 90.62 117 THR A O 1
ATOM 836 N N . LEU A 1 118 ? 5.141 -0.605 -6.817 1.00 88.50 118 LEU A N 1
ATOM 837 C CA . LEU A 1 118 ? 4.813 -0.183 -5.461 1.00 88.50 118 LEU A CA 1
ATOM 838 C C . LEU A 1 118 ? 3.412 0.421 -5.358 1.00 88.50 118 LEU A C 1
ATOM 840 O O . LEU A 1 118 ? 2.625 -0.007 -4.511 1.00 88.50 118 LEU A O 1
ATOM 844 N N . ALA A 1 119 ? 3.068 1.342 -6.257 1.00 89.06 119 ALA A N 1
ATOM 845 C CA . ALA A 1 119 ? 1.734 1.929 -6.332 1.00 89.06 119 ALA A CA 1
ATOM 846 C C . ALA A 1 119 ? 0.657 0.864 -6.599 1.00 89.06 119 ALA A C 1
ATOM 848 O O . ALA A 1 119 ? -0.393 0.873 -5.962 1.00 89.06 119 ALA A O 1
ATOM 849 N N . CYS A 1 120 ? 0.931 -0.095 -7.486 1.00 92.25 120 CYS A N 1
ATOM 850 C CA . CYS A 1 120 ? 0.009 -1.191 -7.787 1.00 92.25 120 CYS A CA 1
ATOM 851 C C . CYS A 1 120 ? -0.110 -2.219 -6.646 1.00 92.25 120 CYS A C 1
ATOM 853 O O . CYS A 1 120 ? -1.107 -2.935 -6.575 1.00 92.25 120 CYS A O 1
ATOM 855 N N . THR A 1 121 ? 0.864 -2.279 -5.731 1.00 90.75 121 THR A N 1
ATOM 856 C CA . THR A 1 121 ? 0.816 -3.149 -4.540 1.00 90.75 121 THR A CA 1
ATOM 857 C C . THR A 1 121 ? 0.012 -2.527 -3.392 1.00 90.75 121 THR A C 1
ATOM 859 O O . THR A 1 121 ? -0.592 -3.253 -2.599 1.00 90.75 121 THR A O 1
ATOM 862 N N . GLN A 1 122 ? -0.024 -1.193 -3.305 1.00 89.25 122 GLN A N 1
ATOM 863 C CA . GLN A 1 122 ? -0.657 -0.461 -2.205 1.00 89.25 122 GLN A CA 1
ATOM 864 C C . GLN A 1 122 ? -2.080 -0.944 -1.869 1.00 89.25 122 GLN A C 1
ATOM 866 O O . GLN A 1 122 ? -2.305 -1.207 -0.689 1.00 89.25 122 GLN A O 1
ATOM 871 N N . PRO A 1 123 ? -3.020 -1.127 -2.824 1.00 88.81 123 PRO A N 1
ATOM 872 C CA . PRO A 1 123 ? -4.400 -1.495 -2.498 1.00 88.81 123 PRO A CA 1
ATOM 873 C C . PRO A 1 123 ? -4.513 -2.808 -1.715 1.00 88.81 123 PRO A C 1
ATOM 875 O O . PRO A 1 123 ? -5.311 -2.914 -0.783 1.00 88.81 123 PRO A O 1
ATOM 878 N N . TYR A 1 124 ? -3.675 -3.792 -2.053 1.00 85.19 124 TYR A N 1
ATOM 879 C CA . TYR A 1 124 ? -3.641 -5.093 -1.384 1.00 85.19 124 TYR A CA 1
ATOM 880 C C . TYR A 1 124 ? -3.086 -4.971 0.037 1.00 85.19 124 TYR A C 1
ATOM 882 O O . TYR A 1 124 ? -3.653 -5.509 0.990 1.00 85.19 124 TYR A O 1
ATOM 890 N N . ALA A 1 125 ? -2.009 -4.199 0.196 1.00 79.19 125 ALA A N 1
ATOM 891 C CA . ALA A 1 125 ? -1.418 -3.933 1.499 1.00 79.19 125 ALA A CA 1
ATOM 892 C C . ALA A 1 125 ? -2.361 -3.142 2.418 1.00 79.19 125 ALA A C 1
ATOM 894 O O . ALA A 1 125 ? -2.467 -3.448 3.607 1.00 79.19 125 ALA A O 1
ATOM 895 N N . THR A 1 126 ? -3.058 -2.134 1.893 1.00 83.06 126 THR A N 1
ATOM 896 C CA . THR A 1 126 ? -3.986 -1.315 2.682 1.00 83.06 126 THR A CA 1
ATOM 897 C C . THR A 1 126 ? -5.240 -2.089 3.063 1.00 83.06 126 THR A C 1
ATOM 899 O O . THR A 1 126 ? -5.661 -1.994 4.211 1.00 83.06 126 THR A O 1
ATOM 902 N N . ALA A 1 127 ? -5.802 -2.906 2.166 1.00 84.50 127 ALA A N 1
ATOM 903 C CA . ALA A 1 127 ? -6.987 -3.710 2.472 1.00 84.50 127 ALA A CA 1
ATOM 904 C C . ALA A 1 127 ? -6.714 -4.738 3.585 1.00 84.50 127 ALA A C 1
ATOM 906 O O . ALA A 1 127 ? -7.469 -4.822 4.555 1.00 84.50 127 ALA A O 1
ATOM 907 N N . ASN A 1 128 ? -5.594 -5.464 3.502 1.00 78.62 128 ASN A N 1
ATOM 908 C CA . ASN A 1 128 ? -5.205 -6.419 4.540 1.00 78.62 128 ASN A CA 1
ATOM 909 C C . ASN A 1 128 ? -4.937 -5.724 5.887 1.00 78.62 128 ASN A C 1
ATOM 911 O O . ASN A 1 128 ? -5.456 -6.132 6.926 1.00 78.62 128 ASN A O 1
ATOM 915 N N . ASN A 1 129 ? -4.173 -4.626 5.876 1.00 78.31 129 ASN A N 1
ATOM 916 C CA . ASN A 1 129 ? -3.898 -3.867 7.097 1.00 78.31 129 ASN A CA 1
ATOM 917 C C . ASN A 1 129 ? -5.170 -3.252 7.692 1.00 78.31 129 ASN A C 1
ATOM 919 O O . ASN A 1 129 ? -5.287 -3.190 8.916 1.00 78.31 129 ASN A O 1
ATOM 923 N N . GLN A 1 130 ? -6.142 -2.850 6.869 1.00 84.62 130 GLN A N 1
ATOM 924 C CA . GLN A 1 130 ? -7.441 -2.380 7.343 1.00 84.62 130 GLN A CA 1
ATOM 925 C C . GLN A 1 130 ? -8.191 -3.504 8.065 1.00 84.62 130 GLN A C 1
ATOM 927 O O . GLN A 1 130 ? -8.664 -3.285 9.180 1.00 84.62 130 GLN A O 1
ATOM 932 N N . ALA A 1 131 ? -8.254 -4.705 7.482 1.00 84.62 131 ALA A N 1
ATOM 933 C CA . ALA A 1 131 ? -8.902 -5.861 8.103 1.00 84.62 131 ALA A CA 1
ATOM 934 C C . ALA A 1 131 ? -8.252 -6.231 9.448 1.00 84.62 131 ALA A C 1
ATOM 936 O O . ALA A 1 131 ? -8.950 -6.390 10.451 1.00 84.62 131 ALA A O 1
ATOM 937 N N . LEU A 1 132 ? -6.915 -6.271 9.504 1.00 81.00 132 LEU A N 1
ATOM 938 C CA . LEU A 1 132 ? -6.164 -6.522 10.740 1.00 81.00 132 LEU A CA 1
ATOM 939 C C . LEU A 1 132 ? -6.382 -5.427 11.789 1.00 81.00 132 LEU A C 1
ATOM 941 O O . LEU A 1 132 ? -6.499 -5.715 12.980 1.00 81.00 132 LEU A O 1
ATOM 945 N N . THR A 1 133 ? -6.444 -4.167 11.358 1.00 82.00 133 THR A N 1
ATOM 946 C CA . THR A 1 133 ? -6.687 -3.019 12.241 1.00 82.00 133 THR A CA 1
ATOM 947 C C . THR A 1 133 ? -8.083 -3.096 12.849 1.00 82.00 133 THR A C 1
ATOM 949 O O . THR A 1 133 ? -8.216 -2.966 14.068 1.00 82.00 133 THR A O 1
ATOM 952 N N . ARG A 1 134 ? -9.102 -3.409 12.037 1.00 85.44 134 ARG A N 1
ATOM 953 C CA . ARG A 1 134 ? -10.461 -3.666 12.528 1.00 85.44 134 ARG A CA 1
ATOM 954 C C . ARG A 1 134 ? -10.465 -4.816 13.519 1.00 85.44 134 ARG A C 1
ATOM 956 O O . ARG A 1 134 ? -10.887 -4.624 14.648 1.00 85.44 134 ARG A O 1
ATOM 963 N N . GLN A 1 135 ? -9.928 -5.976 13.153 1.00 86.19 135 GLN A N 1
ATOM 964 C CA . GLN A 1 135 ? -9.912 -7.140 14.042 1.00 86.19 135 GLN A CA 1
ATOM 965 C C . GLN A 1 135 ? -9.219 -6.842 15.379 1.00 86.19 135 GLN A C 1
ATOM 967 O O . GLN A 1 135 ? -9.665 -7.288 16.433 1.00 86.19 135 GLN A O 1
ATOM 972 N N . ARG A 1 136 ? -8.115 -6.090 15.352 1.00 86.12 136 ARG A N 1
ATOM 973 C CA . ARG A 1 136 ? -7.313 -5.812 16.545 1.00 86.12 136 ARG A CA 1
ATOM 974 C C . ARG A 1 136 ? -7.934 -4.766 17.465 1.00 86.12 136 ARG A C 1
ATOM 976 O O . ARG A 1 136 ? -7.718 -4.848 18.674 1.00 86.12 136 ARG A O 1
ATOM 983 N N . PHE A 1 137 ? -8.622 -3.770 16.911 1.00 88.31 137 PHE A N 1
ATOM 984 C CA . PHE A 1 137 ? -9.102 -2.615 17.672 1.00 88.31 137 PHE A CA 1
ATOM 985 C C . PHE A 1 137 ? -10.625 -2.508 17.761 1.00 88.31 137 PHE A C 1
ATOM 987 O O . PHE A 1 137 ? -11.085 -1.661 18.520 1.00 88.31 137 PHE A O 1
ATOM 994 N N . ALA A 1 138 ? -11.395 -3.349 17.062 1.00 88.38 138 ALA A N 1
ATOM 995 C CA . ALA A 1 138 ? -12.860 -3.296 17.042 1.00 88.38 138 ALA A CA 1
ATOM 996 C C . ALA A 1 138 ? -13.451 -3.238 18.452 1.00 88.38 138 ALA A C 1
ATOM 998 O O . ALA A 1 138 ? -14.168 -2.294 18.756 1.00 88.38 138 ALA A O 1
ATOM 999 N N . ASP A 1 139 ? -13.081 -4.166 19.338 1.00 89.00 139 ASP A N 1
ATOM 1000 C CA . ASP A 1 139 ? -13.612 -4.201 20.707 1.00 89.00 139 ASP A CA 1
ATOM 1001 C C . ASP A 1 139 ? -13.330 -2.900 21.473 1.00 89.00 139 ASP A C 1
ATOM 1003 O O . ASP A 1 139 ? -14.207 -2.362 22.146 1.00 89.00 139 ASP A O 1
ATOM 1007 N N . HIS A 1 140 ? -12.115 -2.354 21.341 1.00 90.75 140 HIS A N 1
ATOM 1008 C CA . HIS A 1 140 ? -11.743 -1.090 21.983 1.00 90.75 140 HIS A CA 1
ATOM 1009 C C . HIS A 1 140 ? -12.553 0.079 21.423 1.00 90.75 140 HIS A C 1
ATOM 1011 O O . HIS A 1 140 ? -13.096 0.866 22.192 1.00 90.75 140 HIS A O 1
ATOM 1017 N N . LEU A 1 141 ? -12.667 0.189 20.099 1.00 91.06 141 LEU A N 1
ATOM 1018 C CA . LEU A 1 141 ? -13.392 1.280 19.441 1.00 91.06 141 LEU A CA 1
ATOM 1019 C C . LEU A 1 141 ? -14.903 1.206 19.721 1.00 91.06 141 LEU A C 1
ATOM 1021 O O . LEU A 1 141 ? -15.519 2.229 20.026 1.00 91.06 141 LEU A O 1
ATOM 1025 N N . LEU A 1 142 ? -15.484 0.004 19.730 1.00 91.31 142 LEU A N 1
ATOM 1026 C CA . LEU A 1 142 ? -16.882 -0.230 20.104 1.00 91.31 142 LEU A CA 1
ATOM 1027 C C . LEU A 1 142 ? -17.162 0.191 21.552 1.00 91.31 142 LEU A C 1
ATOM 1029 O O . LEU A 1 142 ? -18.157 0.866 21.808 1.00 91.31 142 LEU A O 1
ATOM 1033 N N . LEU A 1 143 ? -16.266 -0.125 22.495 1.00 92.25 143 LEU A N 1
ATOM 1034 C CA . LEU A 1 143 ? -16.386 0.328 23.890 1.00 92.25 143 LEU A CA 1
ATOM 1035 C C . LEU A 1 143 ? -16.304 1.856 24.031 1.00 92.25 143 LEU A C 1
ATOM 1037 O O . LEU A 1 143 ? -16.862 2.415 24.972 1.00 92.25 143 LEU A O 1
ATOM 1041 N N . GLN A 1 144 ? -15.636 2.539 23.099 1.00 91.75 144 GLN A N 1
ATOM 1042 C CA . GLN A 1 144 ? -15.616 4.003 23.014 1.00 91.75 144 GLN A CA 1
ATOM 1043 C C . GLN A 1 144 ? -16.847 4.579 22.282 1.00 91.75 144 GLN A C 1
ATOM 1045 O O . GLN A 1 144 ? -16.916 5.788 22.052 1.00 91.75 144 GLN A O 1
ATOM 1050 N N . GLY A 1 145 ? -17.817 3.741 21.896 1.00 93.38 145 GLY A N 1
ATOM 1051 C CA . GLY A 1 145 ? -19.053 4.158 21.232 1.00 93.38 145 GLY A CA 1
ATOM 1052 C C . GLY A 1 145 ? -18.861 4.577 19.774 1.00 93.38 145 GLY A C 1
ATOM 1053 O O . GLY A 1 145 ? -19.557 5.482 19.302 1.00 93.38 145 GLY A O 1
ATOM 1054 N N . TRP A 1 146 ? -17.885 3.987 19.083 1.00 94.50 146 TRP A N 1
ATOM 1055 C CA . TRP A 1 146 ? -17.670 4.203 17.654 1.00 94.50 146 TRP A CA 1
ATOM 1056 C C . TRP A 1 146 ? -18.653 3.374 16.827 1.00 94.50 146 TRP A C 1
ATOM 1058 O O . TRP A 1 146 ? -18.943 2.228 17.170 1.00 94.50 146 TRP A O 1
ATOM 1068 N N . ASP A 1 147 ? -19.148 3.949 15.731 1.00 94.19 147 ASP A N 1
ATOM 1069 C CA . ASP A 1 147 ? -19.964 3.220 14.759 1.00 94.19 147 ASP A CA 1
ATOM 1070 C C . ASP A 1 147 ? -19.102 2.509 13.698 1.00 94.19 147 ASP A C 1
ATOM 1072 O O . ASP A 1 147 ? -17.890 2.721 13.594 1.00 94.19 147 ASP A O 1
ATOM 1076 N N . GLU A 1 148 ? -19.733 1.640 12.906 1.00 89.88 148 GLU A N 1
ATOM 1077 C CA . GLU A 1 148 ? -19.060 0.844 11.874 1.00 89.88 148 GLU A CA 1
ATOM 1078 C C . GLU A 1 148 ? -18.366 1.719 10.825 1.00 89.88 148 GLU A C 1
ATOM 1080 O O . GLU A 1 148 ? -17.212 1.480 10.480 1.00 89.88 148 GLU A O 1
ATOM 1085 N N . ARG A 1 149 ? -19.006 2.807 10.390 1.00 93.88 149 ARG A N 1
ATOM 1086 C CA . ARG A 1 149 ? -18.425 3.717 9.399 1.00 93.88 149 ARG A CA 1
ATOM 1087 C C . ARG A 1 149 ? -17.171 4.413 9.936 1.00 93.88 149 ARG A C 1
ATOM 1089 O O . ARG A 1 149 ? -16.172 4.513 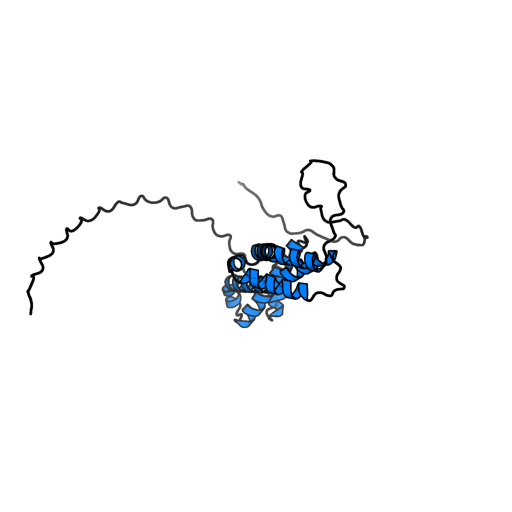9.226 1.00 93.88 149 ARG A O 1
ATOM 1096 N N . GLN A 1 150 ? -17.198 4.868 11.185 1.00 93.62 150 GLN A N 1
ATOM 1097 C CA . GLN A 1 150 ? -16.048 5.487 11.845 1.00 93.62 150 GLN A CA 1
ATOM 1098 C C . GLN A 1 150 ? -14.892 4.499 12.001 1.00 93.62 150 GLN A C 1
ATOM 1100 O O . GLN A 1 150 ? -13.739 4.860 11.756 1.00 93.62 150 GLN A O 1
ATOM 1105 N N . MET A 1 151 ? -15.184 3.250 12.377 1.00 92.62 151 MET A N 1
ATOM 1106 C CA . MET A 1 151 ? -14.169 2.196 12.460 1.00 92.62 151 MET A CA 1
ATOM 1107 C C . MET A 1 151 ? -13.559 1.887 11.090 1.00 92.62 151 MET A C 1
ATOM 1109 O O . MET A 1 151 ? -12.344 1.689 10.991 1.00 92.62 151 MET A O 1
ATOM 1113 N N . ASP A 1 152 ? -14.372 1.887 10.039 1.00 90.56 152 ASP A N 1
ATOM 1114 C CA . ASP A 1 152 ? -13.952 1.634 8.664 1.00 90.56 152 ASP A CA 1
ATOM 1115 C C . ASP A 1 152 ? -12.985 2.703 8.156 1.00 90.56 152 ASP A C 1
ATOM 1117 O O . ASP A 1 152 ? -11.894 2.368 7.669 1.00 90.56 152 ASP A O 1
ATOM 1121 N N . ASP A 1 153 ? -13.368 3.970 8.321 1.00 92.56 153 ASP A N 1
ATOM 1122 C CA . ASP A 1 153 ? -12.590 5.140 7.917 1.00 92.56 153 ASP A CA 1
ATOM 1123 C C . ASP A 1 153 ? -11.278 5.238 8.702 1.00 92.56 153 ASP A C 1
ATOM 1125 O O . ASP A 1 153 ? -10.206 5.435 8.121 1.00 92.56 153 ASP A O 1
ATOM 1129 N N . PHE A 1 154 ? -11.331 5.000 10.012 1.00 92.44 154 PHE A N 1
ATOM 1130 C CA . PHE A 1 154 ? -10.151 4.997 10.870 1.00 92.44 154 PHE A CA 1
ATOM 1131 C C . PHE A 1 154 ? -9.187 3.865 10.538 1.00 92.44 154 PHE A C 1
ATOM 1133 O O . PHE A 1 154 ? -7.978 4.083 10.436 1.00 92.44 154 PHE A O 1
ATOM 1140 N N . SER A 1 155 ? -9.711 2.658 10.321 1.00 90.31 155 SER A N 1
ATOM 1141 C CA . SER A 1 155 ? -8.881 1.501 9.988 1.00 90.31 155 SER A CA 1
ATOM 1142 C C . SER A 1 155 ? -8.200 1.670 8.634 1.00 90.31 155 SER A C 1
ATOM 1144 O O . SER A 1 155 ? -7.060 1.242 8.466 1.00 90.31 155 SER A O 1
ATOM 1146 N N . ARG A 1 156 ? -8.871 2.327 7.679 1.00 90.62 156 ARG A N 1
ATOM 1147 C CA . ARG A 1 156 ? -8.277 2.704 6.392 1.00 90.62 156 ARG A CA 1
ATOM 1148 C C . ARG A 1 156 ? -7.156 3.727 6.578 1.00 90.62 156 ARG A C 1
ATOM 1150 O O . ARG A 1 156 ? -6.060 3.498 6.077 1.00 90.62 156 ARG A O 1
ATOM 1157 N N . CYS A 1 157 ? -7.393 4.789 7.351 1.00 91.38 157 CYS A N 1
ATOM 1158 C CA . CYS A 1 157 ? -6.369 5.795 7.648 1.00 91.38 157 CYS A CA 1
ATOM 1159 C C . CYS A 1 157 ? -5.123 5.173 8.305 1.00 91.38 157 CYS A C 1
ATOM 1161 O O . CYS A 1 157 ? -3.996 5.426 7.876 1.00 91.38 157 CYS A O 1
ATOM 1163 N N . LEU A 1 158 ? -5.309 4.292 9.295 1.00 88.62 158 LEU A N 1
ATOM 1164 C CA . LEU A 1 158 ? -4.200 3.579 9.933 1.00 88.62 158 LEU A CA 1
ATOM 1165 C C . LEU A 1 158 ? -3.457 2.664 8.953 1.00 88.62 158 LEU A C 1
ATOM 1167 O O . LEU A 1 158 ? -2.227 2.619 8.979 1.00 88.62 158 LEU A O 1
ATOM 1171 N N . ALA A 1 159 ? -4.178 1.948 8.090 1.00 86.75 159 ALA A N 1
ATOM 1172 C CA . ALA A 1 159 ? -3.585 1.060 7.096 1.00 86.75 159 ALA A CA 1
ATOM 1173 C C . ALA A 1 159 ? -2.741 1.819 6.060 1.00 86.75 159 ALA A C 1
ATOM 1175 O O . ALA A 1 159 ? -1.627 1.397 5.740 1.00 86.75 159 ALA A O 1
ATOM 1176 N N . GLU A 1 160 ? -3.239 2.955 5.571 1.00 86.81 160 GLU A N 1
ATOM 1177 C CA . GLU A 1 160 ? -2.523 3.834 4.641 1.00 86.81 160 GLU A CA 1
ATOM 1178 C C . GLU A 1 160 ? -1.308 4.487 5.301 1.00 86.81 160 GLU A C 1
ATOM 1180 O O . GLU A 1 160 ? -0.207 4.451 4.747 1.00 86.81 160 GLU A O 1
ATOM 1185 N N . GLY A 1 161 ? -1.468 5.013 6.516 1.00 84.44 161 GLY A N 1
ATOM 1186 C CA . GLY A 1 161 ? -0.364 5.592 7.275 1.00 84.44 161 GLY A CA 1
ATOM 1187 C C . GLY A 1 161 ? 0.708 4.565 7.641 1.00 84.44 161 GLY A C 1
ATOM 1188 O O . GLY A 1 161 ? 1.899 4.876 7.610 1.00 84.44 161 GLY A O 1
ATOM 1189 N N . HIS A 1 162 ? 0.318 3.319 7.922 1.00 81.50 162 HIS A N 1
ATOM 1190 C CA . HIS A 1 162 ? 1.257 2.217 8.120 1.00 81.50 162 HIS A CA 1
ATOM 1191 C C . HIS A 1 162 ? 2.005 1.876 6.826 1.00 81.50 162 HIS A C 1
ATOM 1193 O O . HIS A 1 162 ? 3.229 1.751 6.845 1.00 81.50 162 HIS A O 1
ATOM 1199 N N . TRP A 1 163 ? 1.306 1.781 5.693 1.00 80.81 163 TRP A N 1
ATOM 1200 C CA . TRP A 1 163 ? 1.932 1.568 4.386 1.00 80.81 163 TRP A CA 1
ATOM 1201 C C . TRP A 1 163 ? 2.960 2.665 4.058 1.00 80.81 163 TRP A C 1
ATOM 1203 O O . TRP A 1 163 ? 4.119 2.366 3.758 1.00 80.81 163 TRP A O 1
ATOM 1213 N N . GLN A 1 164 ? 2.575 3.935 4.206 1.00 78.44 164 GLN A N 1
ATOM 1214 C CA . GLN A 1 164 ? 3.443 5.085 3.942 1.00 78.44 164 GLN A CA 1
ATOM 1215 C C . GLN A 1 164 ? 4.606 5.192 4.939 1.00 78.44 164 GLN A C 1
ATOM 1217 O O . GLN A 1 164 ? 5.747 5.409 4.549 1.00 78.44 164 GLN A O 1
ATOM 1222 N N . GLY A 1 165 ? 4.355 5.035 6.237 1.00 73.56 165 GLY A N 1
ATOM 1223 C CA . GLY A 1 165 ? 5.388 5.216 7.259 1.00 73.56 165 GLY A CA 1
ATOM 1224 C C . GLY A 1 165 ? 6.334 4.023 7.393 1.00 73.56 165 GLY A C 1
ATOM 1225 O O . GLY A 1 165 ? 7.519 4.197 7.681 1.00 73.56 165 GLY A O 1
ATOM 1226 N N . HIS A 1 166 ? 5.825 2.803 7.211 1.00 73.38 166 HIS A N 1
ATOM 1227 C CA . HIS A 1 166 ? 6.588 1.583 7.452 1.00 73.38 166 HIS A CA 1
ATOM 1228 C C . HIS A 1 166 ? 7.163 0.996 6.168 1.00 73.38 166 HIS A C 1
ATOM 1230 O O . HIS A 1 166 ? 8.374 0.803 6.085 1.00 73.38 166 HIS A O 1
ATOM 1236 N N . VAL A 1 167 ? 6.331 0.748 5.156 1.00 70.50 167 VAL A N 1
ATOM 1237 C CA . VAL A 1 167 ? 6.778 0.044 3.945 1.00 70.50 167 VAL A CA 1
ATOM 1238 C C . VAL A 1 167 ? 7.601 0.970 3.054 1.00 70.50 167 VAL A C 1
ATOM 1240 O O . VAL A 1 167 ? 8.724 0.620 2.689 1.00 70.50 167 VAL A O 1
ATOM 1243 N N . MET A 1 168 ? 7.120 2.189 2.787 1.00 71.12 168 MET A N 1
ATOM 1244 C CA . MET A 1 168 ? 7.892 3.165 2.002 1.00 71.12 168 MET A CA 1
ATOM 1245 C C . MET A 1 168 ? 9.158 3.620 2.735 1.00 71.12 168 MET A C 1
ATOM 1247 O O . MET A 1 168 ? 10.223 3.710 2.127 1.00 71.12 168 MET A O 1
ATOM 1251 N N . GLY A 1 169 ? 9.066 3.861 4.047 1.00 69.50 169 GLY A N 1
ATOM 1252 C CA . GLY A 1 169 ? 10.214 4.270 4.862 1.00 69.50 169 GLY A CA 1
ATOM 1253 C C . GLY A 1 169 ? 11.340 3.229 4.873 1.00 69.50 169 GLY A C 1
ATOM 1254 O O . GLY A 1 169 ? 12.512 3.584 4.730 1.00 69.50 169 GLY A O 1
ATOM 1255 N N . LEU A 1 170 ? 10.998 1.936 4.971 1.00 67.81 170 LEU A N 1
ATOM 1256 C CA . LEU A 1 170 ? 11.971 0.840 4.872 1.00 67.81 170 LEU A CA 1
ATOM 1257 C C . LEU A 1 170 ? 12.613 0.761 3.484 1.00 67.81 170 LEU A C 1
ATOM 1259 O O . LEU A 1 170 ? 13.826 0.581 3.388 1.00 67.81 170 LEU A O 1
ATOM 1263 N N . LEU A 1 171 ? 11.826 0.928 2.419 1.00 67.56 171 LEU A N 1
ATOM 1264 C CA . LEU A 1 171 ? 12.333 0.904 1.043 1.00 67.56 171 LEU A CA 1
ATOM 1265 C C . LEU A 1 171 ? 13.278 2.073 0.741 1.00 67.56 171 LEU A C 1
ATOM 1267 O O . LEU A 1 171 ? 14.261 1.892 0.030 1.00 67.56 171 LEU A O 1
ATOM 1271 N N . GLN A 1 172 ? 13.013 3.249 1.309 1.00 69.56 172 GLN A N 1
ATOM 1272 C CA . GLN A 1 172 ? 13.816 4.458 1.103 1.00 69.56 172 GLN A CA 1
ATOM 1273 C C . GLN A 1 172 ? 15.018 4.566 2.057 1.00 69.56 172 GLN A C 1
ATOM 1275 O O . GLN A 1 172 ? 15.714 5.581 2.052 1.00 69.56 172 GLN A O 1
ATOM 1280 N N . GLY A 1 173 ? 15.244 3.572 2.926 1.00 65.38 173 GLY A N 1
ATOM 1281 C CA . GLY A 1 173 ? 16.295 3.629 3.948 1.00 65.38 173 GLY A CA 1
ATOM 1282 C C . GLY A 1 173 ? 16.103 4.762 4.966 1.00 65.38 173 GLY A C 1
ATOM 1283 O O . GLY A 1 173 ? 17.033 5.110 5.691 1.00 65.38 173 GLY A O 1
ATOM 1284 N N . ARG A 1 174 ? 14.902 5.350 5.028 1.00 61.69 174 ARG A N 1
ATOM 1285 C CA . ARG A 1 174 ? 14.533 6.428 5.948 1.00 61.69 174 ARG A CA 1
ATOM 1286 C C . ARG A 1 174 ? 13.580 5.852 6.988 1.00 61.69 174 ARG A C 1
ATOM 1288 O O . ARG A 1 174 ? 12.370 5.841 6.761 1.00 61.69 174 ARG A O 1
ATOM 1295 N N . PRO A 1 175 ? 14.070 5.409 8.158 1.00 57.22 175 PRO A N 1
ATOM 1296 C CA . PRO A 1 175 ? 13.227 4.858 9.211 1.00 57.22 175 PRO A CA 1
ATOM 1297 C C . PRO A 1 175 ? 12.458 5.959 9.961 1.00 57.22 175 PRO A C 1
ATOM 1299 O O . PRO A 1 175 ? 12.319 5.884 11.181 1.00 57.22 175 PRO A O 1
ATOM 1302 N N . ASN A 1 176 ? 11.943 6.979 9.263 1.00 54.12 176 ASN A N 1
ATOM 1303 C CA . ASN A 1 176 ? 10.994 7.938 9.822 1.00 54.12 176 ASN A CA 1
ATOM 1304 C C . ASN A 1 176 ? 9.654 7.227 10.032 1.00 54.12 176 ASN A C 1
ATOM 1306 O O . ASN A 1 176 ? 8.673 7.445 9.326 1.00 54.12 176 ASN A O 1
ATOM 1310 N N . ARG A 1 177 ? 9.627 6.335 11.024 1.00 61.56 177 ARG A N 1
ATOM 1311 C CA . ARG A 1 177 ? 8.401 5.738 11.525 1.00 61.56 177 ARG A CA 1
ATOM 1312 C C . ARG A 1 177 ? 7.608 6.864 12.171 1.00 61.56 177 ARG A C 1
ATOM 1314 O O . ARG A 1 177 ? 8.001 7.370 13.225 1.00 61.56 177 ARG A O 1
ATOM 1321 N N . LEU A 1 178 ? 6.492 7.241 11.554 1.00 66.44 178 LEU A N 1
ATOM 1322 C CA . LEU A 1 178 ? 5.444 7.979 12.252 1.00 66.44 178 LEU A CA 1
ATOM 1323 C C . LEU A 1 178 ? 5.179 7.254 13.574 1.00 66.44 178 LEU A C 1
ATOM 1325 O O . LEU A 1 178 ? 4.967 6.038 13.600 1.00 66.44 178 LEU A O 1
ATOM 1329 N N . LYS A 1 179 ? 5.268 7.982 14.692 1.00 79.25 179 LYS A N 1
ATOM 1330 C CA . LYS A 1 179 ? 4.977 7.398 16.003 1.00 79.25 179 LYS A CA 1
ATOM 1331 C C . LYS A 1 179 ? 3.545 6.875 15.953 1.00 79.25 179 LYS A C 1
ATOM 1333 O O . LYS A 1 179 ? 2.643 7.630 15.607 1.00 79.25 179 LYS A O 1
ATOM 1338 N N . GLY A 1 180 ? 3.328 5.614 16.329 1.00 81.56 180 GLY A N 1
ATOM 1339 C CA . GLY A 1 180 ? 1.993 5.005 16.277 1.00 81.56 180 GLY A CA 1
ATOM 1340 C C . GLY A 1 180 ? 0.937 5.800 17.054 1.00 81.56 180 GLY A C 1
ATOM 1341 O O . GLY A 1 180 ? -0.214 5.840 16.646 1.00 81.56 180 GLY A O 1
ATOM 1342 N N . SER A 1 181 ? 1.339 6.509 18.114 1.00 86.75 181 SER A N 1
ATOM 1343 C CA . SER A 1 181 ? 0.472 7.427 18.861 1.00 86.75 181 SER A CA 1
ATOM 1344 C C . SER A 1 181 ? 0.058 8.674 18.077 1.00 86.75 181 SER A C 1
ATOM 1346 O O . SER A 1 181 ? -1.064 9.136 18.238 1.00 86.75 181 SER A O 1
ATOM 1348 N N . VAL A 1 182 ? 0.950 9.214 17.241 1.00 88.56 182 VAL A N 1
ATOM 1349 C CA . VAL A 1 182 ? 0.657 10.359 16.367 1.00 88.56 182 VAL A CA 1
ATOM 1350 C C . VAL A 1 182 ? -0.299 9.909 15.272 1.00 88.56 182 VAL A C 1
ATOM 1352 O O . VAL A 1 182 ? -1.363 10.491 15.130 1.00 88.56 182 VAL A O 1
ATOM 1355 N N . LEU A 1 183 ? 0.011 8.791 14.607 1.00 88.31 183 LEU A N 1
ATOM 1356 C CA . LEU A 1 183 ? -0.861 8.238 13.573 1.00 88.31 183 LEU A CA 1
ATOM 1357 C C . LEU A 1 183 ? -2.261 7.900 14.120 1.00 88.31 183 LEU A C 1
ATOM 1359 O O . LEU A 1 183 ? -3.264 8.191 13.477 1.00 88.31 183 LEU A O 1
ATOM 1363 N N . TRP A 1 184 ? -2.337 7.342 15.331 1.00 91.50 184 TRP A N 1
ATOM 1364 C CA . TRP A 1 184 ? -3.603 7.108 16.027 1.00 91.50 184 TRP A CA 1
ATOM 1365 C C . TRP A 1 184 ? -4.389 8.403 16.246 1.00 91.50 184 TRP A C 1
ATOM 1367 O O . TRP A 1 184 ? -5.569 8.465 15.908 1.00 91.50 184 TRP A O 1
ATOM 1377 N N . ALA A 1 185 ? -3.747 9.430 16.810 1.00 92.31 185 ALA A N 1
ATOM 1378 C CA . ALA A 1 185 ? -4.395 10.704 17.102 1.00 92.31 185 ALA A CA 1
ATOM 1379 C C . ALA A 1 185 ? -4.895 11.395 15.825 1.00 92.31 185 ALA A C 1
ATOM 1381 O O . ALA A 1 185 ? -6.037 11.855 15.796 1.00 92.31 185 ALA A O 1
ATOM 1382 N N . ASP A 1 186 ? -4.080 11.402 14.770 1.00 93.12 186 ASP A N 1
ATOM 1383 C CA . ASP A 1 186 ? -4.418 12.011 13.484 1.00 93.12 186 ASP A CA 1
ATOM 1384 C C . ASP A 1 186 ? -5.605 11.292 12.831 1.00 93.12 186 ASP A C 1
ATOM 1386 O O . ASP A 1 186 ? -6.585 11.931 12.445 1.00 93.12 186 ASP A O 1
ATOM 1390 N N . CYS A 1 187 ? -5.572 9.957 12.772 1.00 93.94 187 CYS A N 1
ATOM 1391 C CA . CYS A 1 187 ? -6.672 9.178 12.208 1.00 93.94 187 CYS A CA 1
ATOM 1392 C C . CYS A 1 187 ? -7.954 9.292 13.044 1.00 93.94 187 CYS A C 1
ATOM 1394 O O . CYS A 1 187 ? -9.045 9.371 12.483 1.00 93.94 187 CYS A O 1
ATOM 1396 N N . ALA A 1 188 ? -7.852 9.344 14.376 1.00 93.44 188 ALA A N 1
ATOM 1397 C CA . ALA A 1 188 ? -9.011 9.539 15.245 1.00 93.44 188 ALA A CA 1
ATOM 1398 C C . ALA A 1 188 ? -9.626 10.938 15.067 1.00 93.44 188 ALA A C 1
ATOM 1400 O O . ALA A 1 188 ? -10.849 11.084 15.058 1.00 93.44 188 ALA A O 1
ATOM 1401 N N . ALA A 1 189 ? -8.798 11.968 14.870 1.00 94.19 189 ALA A N 1
ATOM 1402 C CA . ALA A 1 189 ? -9.271 13.313 14.558 1.00 94.19 189 ALA A CA 1
ATOM 1403 C C . ALA A 1 189 ? -9.995 13.368 13.200 1.00 94.19 189 ALA A C 1
ATOM 1405 O O . ALA A 1 189 ? -11.052 13.993 13.113 1.00 94.19 189 ALA A O 1
ATOM 1406 N N . GLN A 1 190 ? -9.489 12.669 12.175 1.00 94.44 190 GLN A N 1
ATOM 1407 C CA . GLN A 1 190 ? -10.115 12.619 10.843 1.00 94.44 190 GLN A CA 1
ATOM 1408 C C . GLN A 1 190 ? -11.539 12.045 10.859 1.00 94.44 190 GLN A C 1
ATOM 1410 O O . GLN A 1 190 ? -12.378 12.483 10.077 1.00 94.44 190 GLN A O 1
ATOM 1415 N N . VAL A 1 191 ? -11.836 11.117 11.772 1.00 94.31 191 VAL A N 1
ATOM 1416 C CA . VAL A 1 191 ? -13.182 10.531 11.925 1.00 94.31 191 VAL A CA 1
ATOM 1417 C C . VAL A 1 191 ? -14.042 11.233 12.985 1.00 94.31 191 VAL A C 1
ATOM 1419 O O . VAL A 1 191 ? -15.076 10.710 13.402 1.00 94.31 191 VAL A O 1
ATOM 1422 N N . GLY A 1 192 ? -13.632 12.422 13.442 1.00 92.81 192 GLY A N 1
ATOM 1423 C CA . GLY A 1 192 ? -14.394 13.229 14.400 1.00 92.81 192 GLY A CA 1
ATOM 1424 C C . GLY A 1 192 ? -14.342 12.716 15.843 1.00 92.81 192 GLY A C 1
ATOM 1425 O O . GLY A 1 192 ? -15.225 13.029 16.641 1.00 92.81 192 GLY A O 1
ATOM 1426 N N . ARG A 1 193 ? -13.314 11.937 16.198 1.00 91.75 193 ARG A N 1
ATOM 1427 C CA . ARG A 1 193 ? -13.100 11.364 17.539 1.00 91.75 193 ARG A CA 1
ATOM 1428 C C . ARG A 1 193 ? -11.751 11.796 18.151 1.00 91.75 193 ARG A C 1
ATOM 1430 O O . ARG A 1 193 ? -10.978 10.940 18.602 1.00 91.75 193 ARG A O 1
ATOM 1437 N N . PRO A 1 194 ? -11.421 13.104 18.176 1.00 91.00 194 PRO A N 1
ATOM 1438 C CA . PRO A 1 194 ? -10.158 13.572 18.739 1.00 91.00 194 PRO A CA 1
ATOM 1439 C C . PRO A 1 194 ? -10.048 13.204 20.226 1.00 91.00 194 PRO A C 1
ATOM 1441 O O . PRO A 1 194 ? -11.039 13.185 20.951 1.00 91.00 194 PRO A O 1
ATOM 1444 N N . GLY A 1 195 ? -8.831 12.910 20.688 1.00 88.00 195 GLY A N 1
ATOM 1445 C CA . GLY A 1 195 ? -8.576 12.555 22.090 1.00 88.00 195 GLY A CA 1
ATOM 1446 C C . GLY A 1 195 ? -8.944 11.118 22.474 1.00 88.00 195 GLY A C 1
ATOM 1447 O O . GLY A 1 195 ? -8.834 10.767 23.647 1.00 88.00 195 GLY A O 1
ATOM 1448 N N . THR A 1 196 ? -9.336 10.275 21.511 1.00 89.00 196 THR A N 1
ATOM 1449 C CA . THR A 1 196 ? -9.594 8.852 21.770 1.00 89.00 196 THR A CA 1
ATOM 1450 C C . THR A 1 196 ? -8.342 8.185 22.343 1.00 89.00 196 THR A C 1
ATOM 1452 O O . THR A 1 196 ? -7.285 8.229 21.699 1.00 89.00 196 THR A O 1
ATOM 1455 N N . PRO A 1 197 ? -8.430 7.550 23.526 1.00 88.50 197 PRO A N 1
ATOM 1456 C CA . PRO A 1 197 ? -7.274 6.946 24.162 1.00 88.50 197 PRO A CA 1
ATOM 1457 C C . PRO A 1 197 ? -6.742 5.791 23.317 1.00 88.50 197 PRO A C 1
ATOM 1459 O O . PRO A 1 197 ? -7.503 5.017 22.725 1.00 88.50 197 PRO A O 1
ATOM 1462 N N . LEU A 1 198 ? -5.417 5.659 23.298 1.00 86.50 198 LEU A N 1
ATOM 1463 C CA . LEU A 1 198 ? -4.764 4.477 22.753 1.00 86.50 198 LEU A CA 1
ATOM 1464 C C . LEU A 1 198 ? -5.261 3.230 23.498 1.00 86.50 198 LEU A C 1
ATOM 1466 O O . LEU A 1 198 ? -5.466 3.290 24.716 1.00 86.50 198 LEU A O 1
ATOM 1470 N N . PRO A 1 199 ? -5.423 2.096 22.802 1.00 83.88 199 PRO A N 1
ATOM 1471 C CA . PRO A 1 199 ? -5.742 0.845 23.458 1.00 83.88 199 PRO A CA 1
ATOM 1472 C C . PRO A 1 199 ? -4.617 0.512 24.443 1.00 83.88 199 PRO A C 1
ATOM 1474 O O . PRO A 1 199 ? -3.441 0.757 24.135 1.00 83.88 199 PRO A O 1
ATOM 1477 N N . PRO A 1 200 ? -4.942 -0.041 25.623 1.00 79.62 200 PRO A N 1
ATOM 1478 C CA . PRO A 1 200 ? -3.919 -0.484 26.553 1.00 79.62 200 PRO A CA 1
ATOM 1479 C C . PRO A 1 200 ? -2.979 -1.447 25.824 1.00 79.62 200 PRO A C 1
ATOM 1481 O O . PRO A 1 200 ? -3.424 -2.283 25.031 1.00 79.62 200 PRO A O 1
ATOM 1484 N N . ALA A 1 201 ? -1.670 -1.312 26.063 1.00 73.62 201 ALA A N 1
ATOM 1485 C CA . ALA A 1 201 ? -0.705 -2.257 25.523 1.00 73.62 201 ALA A CA 1
ATOM 1486 C C . ALA A 1 201 ? -1.181 -3.659 25.906 1.00 73.62 201 ALA A C 1
ATOM 1488 O O . ALA A 1 201 ? -1.384 -3.931 27.091 1.00 73.62 201 ALA A O 1
ATOM 1489 N N . ARG A 1 202 ? -1.427 -4.518 24.904 1.00 62.31 202 ARG A N 1
ATOM 1490 C CA . ARG A 1 202 ? -1.819 -5.907 25.159 1.00 62.31 202 ARG A CA 1
ATOM 1491 C C . ARG A 1 202 ? -0.805 -6.447 26.171 1.00 62.31 202 ARG A C 1
ATOM 1493 O O . ARG A 1 202 ? 0.392 -6.316 25.888 1.00 62.31 202 ARG A O 1
ATOM 1500 N N . PRO A 1 203 ? -1.231 -6.982 27.330 1.00 53.19 203 PRO A N 1
ATOM 1501 C CA . PRO A 1 203 ? -0.286 -7.614 28.234 1.00 53.19 203 PRO A CA 1
ATOM 1502 C C . PRO A 1 203 ? 0.500 -8.618 27.397 1.00 53.19 203 PRO A C 1
ATOM 1504 O O . PRO A 1 203 ? -0.105 -9.341 26.598 1.00 53.19 203 PRO A O 1
ATOM 1507 N N . ALA A 1 204 ? 1.836 -8.562 27.482 1.00 50.81 204 ALA A N 1
ATOM 1508 C CA . ALA A 1 204 ? 2.704 -9.500 26.779 1.00 50.81 204 ALA A CA 1
ATOM 1509 C C . ALA A 1 204 ? 2.095 -10.882 26.985 1.00 50.81 204 ALA A C 1
ATOM 1511 O O . ALA A 1 204 ? 1.836 -11.235 28.137 1.00 50.81 204 ALA A O 1
ATOM 1512 N N . ALA A 1 205 ? 1.741 -11.563 25.885 1.00 50.06 205 ALA A N 1
ATOM 1513 C CA . ALA A 1 205 ? 1.054 -12.845 25.943 1.00 50.06 205 ALA A CA 1
ATOM 1514 C C . ALA A 1 205 ? 1.748 -13.665 27.025 1.00 50.06 205 ALA A C 1
ATOM 1516 O O . ALA A 1 205 ? 2.965 -13.854 26.938 1.00 50.06 205 ALA A O 1
ATOM 1517 N N . ALA A 1 206 ? 1.010 -13.996 28.092 1.00 47.44 206 ALA A N 1
ATOM 1518 C CA . ALA A 1 206 ? 1.571 -14.728 29.212 1.00 47.44 206 ALA A CA 1
ATOM 1519 C C . ALA A 1 206 ? 2.340 -15.899 28.608 1.00 47.44 206 ALA A C 1
ATOM 1521 O O . ALA A 1 206 ? 1.797 -16.587 27.737 1.00 47.44 206 ALA A O 1
ATOM 1522 N N . ALA A 1 207 ? 3.621 -16.026 28.978 1.00 48.62 207 ALA A N 1
ATOM 1523 C CA . ALA A 1 207 ? 4.473 -17.097 28.487 1.00 48.62 207 ALA A CA 1
ATOM 1524 C C . ALA A 1 207 ? 3.654 -18.394 28.496 1.00 48.62 207 ALA A C 1
ATOM 1526 O O . ALA A 1 207 ? 2.918 -18.601 29.471 1.00 48.62 207 ALA A O 1
ATOM 1527 N N . PRO A 1 208 ? 3.700 -19.199 27.415 1.00 52.28 208 PRO A N 1
ATOM 1528 C CA . PRO A 1 208 ? 2.885 -20.400 27.313 1.00 52.28 208 PRO A CA 1
ATOM 1529 C C . PRO A 1 208 ? 2.990 -21.148 28.635 1.00 52.28 208 PRO A C 1
ATOM 1531 O O . PRO A 1 208 ? 4.102 -21.372 29.123 1.00 52.28 208 PRO A O 1
ATOM 1534 N N . ALA A 1 209 ? 1.834 -21.413 29.254 1.00 53.44 209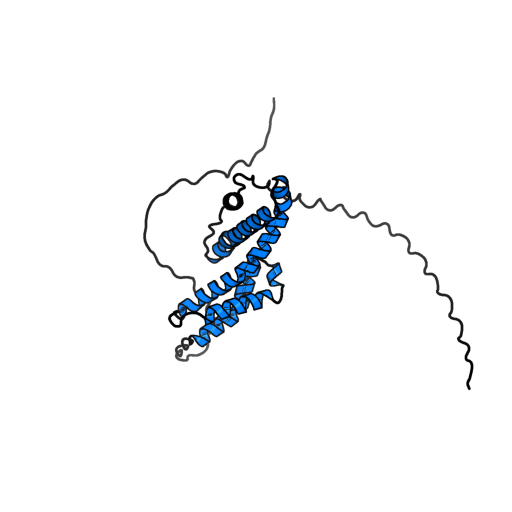 ALA A N 1
ATOM 1535 C CA . ALA A 1 209 ? 1.782 -22.085 30.542 1.00 53.44 209 ALA A CA 1
ATOM 1536 C C . ALA A 1 209 ? 2.707 -23.310 30.472 1.00 53.44 209 ALA A C 1
ATOM 1538 O O . ALA A 1 209 ? 2.691 -23.999 29.444 1.00 53.44 209 ALA A O 1
ATOM 1539 N N . PRO A 1 210 ? 3.555 -23.546 31.493 1.00 55.84 210 PRO A N 1
ATOM 1540 C CA . PRO A 1 210 ? 4.495 -24.654 31.466 1.00 55.84 210 PRO A CA 1
ATOM 1541 C C . PRO A 1 210 ? 3.730 -25.917 31.092 1.00 55.84 210 PRO A C 1
ATOM 1543 O O . PRO A 1 210 ? 2.674 -26.186 31.669 1.00 55.84 210 PRO A O 1
ATOM 1546 N N . ALA A 1 211 ? 4.231 -26.625 30.077 1.00 54.50 211 ALA A N 1
ATOM 1547 C CA . ALA A 1 211 ? 3.625 -27.847 29.582 1.00 54.50 211 ALA A CA 1
ATOM 1548 C C . ALA A 1 211 ? 3.300 -28.739 30.782 1.00 54.50 211 ALA A C 1
ATOM 1550 O O . ALA A 1 211 ? 4.201 -29.176 31.499 1.00 54.50 211 ALA A O 1
ATOM 1551 N N . VAL A 1 212 ? 2.006 -28.950 31.033 1.00 60.41 212 VAL A N 1
ATOM 1552 C CA . VAL A 1 212 ? 1.566 -29.906 32.043 1.00 60.41 212 VAL A CA 1
ATOM 1553 C C . VAL A 1 212 ? 2.163 -31.245 31.611 1.00 60.41 212 VAL A C 1
ATOM 1555 O O . VAL A 1 212 ? 1.914 -31.653 30.471 1.00 60.41 212 VAL A O 1
ATOM 1558 N N . PRO A 1 213 ? 2.998 -31.903 32.437 1.00 57.75 213 PRO A N 1
ATOM 1559 C CA . PRO A 1 213 ? 3.561 -33.190 32.071 1.00 57.75 213 PRO A CA 1
ATOM 1560 C C . PRO A 1 213 ? 2.405 -34.126 31.737 1.00 57.75 213 PRO A C 1
ATOM 1562 O O . PRO A 1 213 ? 1.462 -34.264 32.519 1.00 57.75 213 PRO A O 1
ATOM 1565 N N . ALA A 1 214 ? 2.458 -34.703 30.537 1.00 53.34 214 ALA A N 1
ATOM 1566 C CA . ALA A 1 214 ? 1.446 -35.622 30.055 1.00 53.34 214 ALA A CA 1
ATOM 1567 C C . ALA A 1 214 ? 1.262 -36.733 31.093 1.00 53.34 214 ALA A C 1
ATOM 1569 O O . ALA A 1 214 ? 2.181 -37.508 31.362 1.00 53.34 214 ALA A O 1
ATOM 1570 N N . VAL A 1 215 ? 0.075 -36.785 31.698 1.00 61.81 215 VAL A N 1
ATOM 1571 C CA . VAL A 1 215 ? -0.339 -37.930 32.503 1.00 61.81 215 VAL A CA 1
ATOM 1572 C C . VAL A 1 215 ? -0.309 -39.138 31.561 1.00 61.81 215 VAL A C 1
ATOM 1574 O O . VAL A 1 215 ? -0.942 -39.071 30.503 1.00 61.81 215 VAL A O 1
ATOM 1577 N N . PRO A 1 216 ? 0.443 -40.210 31.870 1.00 56.66 216 PRO A N 1
ATOM 1578 C CA . PRO A 1 216 ? 0.491 -41.382 31.011 1.00 56.66 216 PRO A CA 1
ATOM 1579 C C . PRO A 1 216 ? -0.929 -41.910 30.820 1.00 56.66 216 PRO A C 1
ATOM 1581 O O . PRO A 1 216 ? -1.647 -42.172 31.787 1.00 56.66 216 PRO A O 1
ATOM 1584 N N . ALA A 1 217 ? -1.339 -42.015 29.557 1.00 54.53 217 ALA A N 1
ATOM 1585 C CA . ALA A 1 217 ? -2.635 -42.544 29.185 1.00 54.53 217 ALA A CA 1
ATOM 1586 C C . ALA A 1 217 ? -2.782 -43.955 29.767 1.00 54.53 217 ALA A C 1
ATOM 1588 O O . ALA A 1 217 ? -2.009 -44.858 29.442 1.00 54.53 217 ALA A O 1
ATOM 1589 N N . VAL A 1 218 ? -3.776 -44.139 30.636 1.00 63.38 218 VAL A N 1
ATOM 1590 C CA . VAL A 1 218 ? -4.220 -45.463 31.066 1.00 63.38 218 VAL A CA 1
ATOM 1591 C C . VAL A 1 218 ? -4.705 -46.183 29.809 1.00 63.38 218 VAL A C 1
ATOM 1593 O O . VAL A 1 218 ? -5.697 -45.779 29.204 1.00 63.38 218 VAL A O 1
ATOM 1596 N N . GLN A 1 219 ? -3.969 -47.210 29.378 1.00 49.91 219 GLN A N 1
ATOM 1597 C CA . GLN A 1 219 ? -4.382 -48.080 28.281 1.00 49.91 219 GLN A CA 1
ATOM 1598 C C . GLN A 1 219 ? -5.720 -48.719 28.653 1.00 49.91 219 GLN A C 1
ATOM 1600 O O . GLN A 1 219 ? -5.787 -49.570 29.539 1.00 49.91 219 GLN A O 1
ATOM 1605 N N . MET A 1 220 ? -6.794 -48.296 27.987 1.00 55.88 220 MET A N 1
ATOM 1606 C CA . MET A 1 220 ? -8.055 -49.019 28.066 1.00 55.88 220 MET A CA 1
ATOM 1607 C C . MET A 1 220 ? -7.918 -50.342 27.301 1.00 55.88 220 MET A C 1
ATOM 1609 O O . MET A 1 220 ? -7.380 -50.342 26.189 1.00 55.88 220 MET A O 1
ATOM 1613 N N . PRO A 1 221 ? -8.388 -51.466 27.868 1.00 60.03 221 PRO A N 1
ATOM 1614 C CA . PRO A 1 221 ? -8.344 -52.757 27.199 1.00 60.03 221 PRO A CA 1
ATOM 1615 C C . PRO A 1 221 ? -9.168 -52.724 25.909 1.00 60.03 221 PRO A C 1
ATOM 1617 O O . PRO A 1 221 ? -10.293 -52.223 25.867 1.00 60.03 221 PRO A O 1
ATOM 1620 N N . THR A 1 222 ? -8.577 -53.258 24.8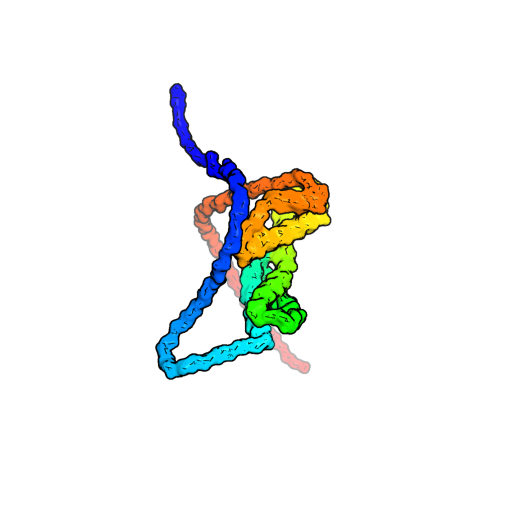45 1.00 65.38 222 THR A N 1
ATOM 1621 C CA . THR A 1 222 ? -9.169 -53.366 23.512 1.00 65.38 222 THR A CA 1
ATOM 1622 C C . THR A 1 222 ? -10.421 -54.254 23.568 1.00 65.38 222 THR A C 1
ATOM 1624 O O . THR A 1 222 ? -10.341 -55.359 24.111 1.00 65.38 222 THR A O 1
ATOM 1627 N N . PRO A 1 223 ? -11.579 -53.825 23.032 1.00 61.44 223 PRO A N 1
ATOM 1628 C CA . PRO A 1 223 ? -12.767 -54.671 23.004 1.00 61.44 223 PRO A CA 1
ATOM 1629 C C . PRO A 1 223 ? -12.570 -55.864 22.049 1.00 61.44 223 PRO A C 1
ATOM 1631 O O . PRO A 1 223 ? -11.920 -55.718 21.008 1.00 61.44 223 PRO A O 1
ATOM 1634 N N . PRO A 1 224 ? -13.127 -57.046 22.373 1.00 60.66 224 PRO A N 1
ATOM 1635 C CA . PRO A 1 224 ? -13.002 -58.229 21.533 1.00 60.66 224 PRO A CA 1
ATOM 1636 C C . PRO A 1 224 ? -13.712 -58.031 20.189 1.00 60.66 224 PRO A C 1
ATOM 1638 O O . PRO A 1 224 ? -14.836 -57.534 20.113 1.00 60.66 224 PRO A O 1
ATOM 1641 N N . THR A 1 225 ? -13.036 -58.443 19.119 1.00 61.06 225 THR A N 1
ATOM 1642 C CA . THR A 1 225 ? -13.552 -58.437 17.749 1.00 61.06 225 THR A CA 1
ATOM 1643 C C . THR A 1 225 ? -14.714 -59.424 17.627 1.00 61.06 225 THR A C 1
ATOM 1645 O O . THR A 1 225 ? -14.531 -60.632 17.766 1.00 61.06 225 THR A O 1
ATOM 1648 N N . LEU A 1 226 ? -15.918 -58.912 17.366 1.00 59.84 226 LEU A N 1
ATOM 1649 C CA . LEU A 1 226 ? -17.087 -59.720 17.020 1.00 59.84 226 LEU A CA 1
ATOM 1650 C C . LEU A 1 226 ? -16.886 -60.335 15.629 1.00 59.84 226 LEU A C 1
ATOM 1652 O O . LEU A 1 226 ? -16.789 -59.627 14.627 1.00 59.84 226 LEU A O 1
ATOM 1656 N N . ALA A 1 227 ? -16.812 -61.666 15.584 1.00 59.97 227 ALA A N 1
ATOM 1657 C CA . ALA A 1 227 ? -16.783 -62.435 14.348 1.00 59.97 227 ALA A CA 1
ATOM 1658 C C . ALA A 1 227 ? -18.070 -62.190 13.542 1.00 59.97 227 ALA A C 1
ATOM 1660 O O . ALA A 1 227 ? -19.178 -62.266 14.073 1.00 59.97 227 ALA A O 1
ATOM 1661 N N . SER A 1 228 ? -17.914 -61.887 12.254 1.00 61.66 228 SER A N 1
ATOM 1662 C CA . SER A 1 228 ? -19.040 -61.711 11.333 1.00 61.66 228 SER A CA 1
ATOM 1663 C C . SER A 1 228 ? -19.735 -63.053 11.055 1.00 61.66 228 SER A C 1
ATOM 1665 O O . SER A 1 228 ? -19.046 -64.066 10.913 1.00 61.66 228 SER A O 1
ATOM 1667 N N . PRO A 1 229 ? -21.077 -63.092 10.960 1.00 63.69 229 PRO A N 1
ATOM 1668 C CA . PRO A 1 229 ? -21.805 -64.317 10.654 1.00 63.69 229 PRO A CA 1
ATOM 1669 C C . PRO A 1 229 ? -21.615 -64.749 9.186 1.00 63.69 229 PRO A C 1
ATOM 1671 O O . PRO A 1 229 ? -21.419 -63.899 8.312 1.00 63.69 229 PRO A O 1
ATOM 1674 N N . PRO A 1 230 ? -21.691 -66.061 8.894 1.00 62.81 230 PRO A N 1
ATOM 1675 C CA . PRO A 1 230 ? -21.500 -66.588 7.549 1.00 62.81 230 PRO A CA 1
ATOM 1676 C C . PRO A 1 230 ? -22.643 -66.183 6.609 1.00 62.81 230 PRO A C 1
ATOM 1678 O O . PRO A 1 230 ? -23.826 -66.271 6.944 1.00 62.81 230 PRO A O 1
ATOM 1681 N N . SER A 1 231 ? -22.272 -65.755 5.404 1.00 58.25 231 SER A N 1
ATOM 1682 C CA . SER A 1 231 ? -23.191 -65.426 4.316 1.00 58.25 231 SER A CA 1
ATOM 1683 C C . SER A 1 231 ? -23.929 -66.678 3.830 1.00 58.25 231 SER A C 1
ATOM 1685 O O . SER A 1 231 ? -23.311 -67.697 3.529 1.00 58.25 231 SER A O 1
ATOM 1687 N N . SER A 1 232 ? -25.259 -66.600 3.750 1.00 63.94 232 SER A N 1
ATOM 1688 C CA . SER A 1 232 ? -26.104 -67.681 3.226 1.00 63.94 232 SER A CA 1
ATOM 1689 C C . SER A 1 232 ? -25.937 -67.850 1.706 1.00 63.94 232 SER A C 1
ATOM 1691 O O . SER A 1 232 ? -25.759 -66.851 1.004 1.00 63.94 232 SER A O 1
ATOM 1693 N N . PRO A 1 233 ? -26.022 -69.084 1.172 1.00 63.47 233 PRO A N 1
ATOM 1694 C CA . PRO A 1 233 ? -25.897 -69.340 -0.257 1.00 63.47 233 PRO A CA 1
ATOM 1695 C C . PRO A 1 233 ? -27.131 -68.857 -1.033 1.00 63.47 233 PRO A C 1
ATOM 1697 O O . PRO A 1 233 ? -28.280 -69.100 -0.662 1.00 63.47 233 PRO A O 1
ATOM 1700 N N . ARG A 1 234 ? -26.858 -68.164 -2.139 1.00 59.00 234 ARG A N 1
ATOM 1701 C CA . ARG A 1 234 ? -27.827 -67.656 -3.112 1.00 59.00 234 ARG A CA 1
ATOM 1702 C C . ARG A 1 234 ? -28.404 -68.847 -3.883 1.00 59.00 234 ARG A C 1
ATOM 1704 O O . ARG A 1 234 ? -27.653 -69.596 -4.494 1.00 59.00 234 ARG A O 1
ATOM 1711 N N . SER A 1 235 ? -29.719 -69.040 -3.811 1.00 62.34 235 SER A N 1
ATOM 1712 C CA . SER A 1 235 ? -30.418 -70.046 -4.614 1.00 62.34 235 SER A CA 1
ATOM 1713 C C . SER A 1 235 ? -30.533 -69.555 -6.055 1.00 62.34 235 SER A C 1
ATOM 1715 O O . SER A 1 235 ? -31.157 -68.524 -6.309 1.00 62.34 235 SER A O 1
ATOM 1717 N N . ASP A 1 236 ? -29.917 -70.293 -6.973 1.00 62.62 236 ASP A N 1
ATOM 1718 C CA . ASP A 1 236 ? -30.163 -70.203 -8.407 1.00 62.62 236 ASP A CA 1
ATOM 1719 C C . ASP A 1 236 ? -31.592 -70.664 -8.721 1.00 62.62 236 ASP A C 1
ATOM 1721 O O . ASP A 1 236 ? -32.040 -71.714 -8.259 1.00 62.62 236 ASP A O 1
ATOM 1725 N N . ALA A 1 237 ? -32.297 -69.894 -9.547 1.00 57.91 237 ALA A N 1
ATOM 1726 C CA . ALA A 1 237 ? -33.516 -70.327 -10.217 1.00 57.91 237 ALA A CA 1
ATOM 1727 C C . ALA A 1 237 ? -33.313 -70.169 -11.733 1.00 57.91 237 ALA A C 1
ATOM 1729 O O . ALA A 1 237 ? -32.893 -69.093 -12.169 1.00 57.91 237 ALA A O 1
ATOM 1730 N N . PRO A 1 238 ? -33.585 -71.205 -12.549 1.00 69.56 238 PRO A N 1
ATOM 1731 C CA . PRO A 1 238 ? -33.410 -71.126 -13.988 1.00 69.56 238 PRO A CA 1
ATOM 1732 C C . PRO A 1 238 ? -34.661 -70.589 -14.701 1.00 69.56 238 PRO A C 1
ATOM 1734 O O . PRO A 1 238 ? -35.791 -70.930 -14.361 1.00 69.56 238 PRO A O 1
ATOM 1737 N N . SER A 1 239 ? -34.378 -69.783 -15.724 1.00 55.94 239 SER A N 1
ATOM 1738 C CA . SER A 1 239 ? -35.011 -69.655 -17.047 1.00 55.94 239 SER A CA 1
ATOM 1739 C C . SER A 1 239 ? -36.534 -69.770 -17.213 1.00 55.94 239 SER A C 1
ATOM 1741 O O . SER A 1 239 ? -37.124 -70.825 -16.986 1.00 55.94 239 SER A O 1
ATOM 1743 N N . ARG A 1 240 ? -37.101 -68.768 -17.899 1.00 59.44 240 ARG A N 1
ATOM 1744 C CA . ARG A 1 240 ? -37.604 -68.907 -19.280 1.00 59.44 240 ARG A CA 1
ATOM 1745 C C . ARG A 1 240 ? -37.482 -67.587 -20.030 1.00 59.44 240 ARG A C 1
ATOM 1747 O O . ARG A 1 240 ? -37.700 -66.542 -19.384 1.00 59.44 240 ARG A O 1
#

pLDDT: mean 71.88, std 21.45, range [26.33, 97.12]

Sequence (240 aa):
MPGFALKTFLAALLGWSLACAAQTTTTSMPPPMPAASGAAGGDPALPTPVPTRAEAIDLLKQACPRRAERLLNMAAPEARDDPTVVPGICRCADARLEGSPTSTALDELPELAANDTLACTQPYATANNQALTRQRFADHLLLQGWDERQMDDFSRCLAEGHWQGHVMGLLQGRPNRLKGSVLWADCAAQVGRPGTPLPPARPAAAAPAPAVPAVPAVQMPTPPTLASPPSSPRSDAPSR

Radius of gyration: 31.85 Å; chains: 1; bounding box: 79×96×90 Å

Foldseek 3Di:
DDDDDDDDDDDDDDDDDDDDDDDDDDDDDDDDDDDDDDDDDDDDPDPPDDDDLVRLLVVLLVCQLVLLCVLCVQQPPVLNPPPVLSVQLSVQLSVQLVVDDPPQDSVCSNVSSSVSSLVSNLVVSLVRQLVVQCVVCVVVCVVVVDDPVLSNQLSSLLSNLCCVQPSVCVVVVNNNRDDSVNSNQVSCVVSVRHPRDDDPDDPPPPDPDPPDPDDPDDDDDDDDDDDDDDDDDDDDDDDD

Secondary structure (DSSP, 8-state):
----------------------------PPPPPPPPP----------PPPPPHHHHHHHHHHTHHHHHHHHHHHH-HHHHSSTTHHHHHHHHHHHHHHTS-TTS-TTTHHHHHHHHHHHHHHHHHHHHHHHHHHHHHHHHHHHTT--HHHHHHHHHHHHHHHIIIIIIHHHTT------HHHHHHHHHHHTT-TTPPPPPPPP-----------PPP--PPPPP--PPPPPPPPPP----